Protein AF-A0A3T0W3D7-F1 (afdb_monomer)

Nearest PDB structures (foldseek):
  4rth-assembly1_A  TM=6.544E-01  e=3.801E-05  Zea mays
  4luq-assembly2_D  TM=5.348E-01  e=8.939E-03  Pseudomonas aeruginosa PAO1
  4n7s-assembly2_D  TM=4.912E-01  e=8.014E-03  Pseudomonas aeruginosa PAO1
  4r3j-assembly2_B  TM=4.487E-01  e=4.558E-01  Lancefieldella parvula DSM 20469
  4r23-assembly1_A  TM=4.386E-01  e=5.989E-01  Lancefieldella parvula DSM 20469

Secondary structure (DSSP, 8-state):
---PPPHHHHHHHHHHHHHHHHHHHHHHHHHHTT-PPPGGGHHHHHHHHHHHHHHHHHHHHHHHHHH-----TT--S------THHHHHHHHHHHHHHHHHHHTT---------TTEEEEEEGGGTEEEEEESSSEEEEE---BTTB-EEEEEESS-TTSEEEEEEEEPPGGGTT-HHHHHHHHHHHHTTT-TT-EEEEEEETTEEEEEEEE--B-TTS-B--EEEEEEESSSSEEEEEEEE--TT--HHHHHHHHHHHHT-EE--

Foldseek 3Di:
DQDDDDPVLVVVLVVLLVVLVVVVVVQVVCVVVVNDDDLVCQLVVLQSQLLNQLSVCQSVLVVCLRVPDDDDVPDRPDGDNDDNVSSVVSSVVSSVVSCVVSVPVNPLPDLDDDPQWDKDADVSLQKIWIAGPPQWDWDWDPDDPAWTWIWIAGNVDRQAAKIKIKHWDPPVCLVVVVVVLVVVQVVVCVQPVPKDKDWDAAQNAIKIKIWGFGQDPVRATKTWIWIWGDSHSTMIIIMIGIDGPPDDPVSVVSRVRRRNSMHGHD

Radius of gyration: 28.51 Å; Cα contacts (8 Å, |Δi|>4): 379; chains: 1; bounding box: 76×40×80 Å

Sequence (266 aa):
MTKQVPNWVIIAGAVFGGLTLLFFMLLIVMSVFGLEVPCDSRFLVVVVIAFGVALSITFLGGAVAARGSVPLPFISRHPFTFSASGGIAAFIVVLTLSNSLFSKNCESPIVGCADGYQSHYVSQLRFGFCYPRRGWELDTAAIDIRAADIFIRASEDRNIGVRYHLTTVPAVFMNEQDDYFQRTAVTWSQLDENIEHGPTNVGGRKAYSYQLTPLNGKGEPMPTRITHIFLSSEMLLEIYASHMEDTSDVLKSEIESIVASTSIFK

Structure (mmCIF, N/CA/C/O backbone):
data_AF-A0A3T0W3D7-F1
#
_entry.id   AF-A0A3T0W3D7-F1
#
loop_
_atom_site.group_PDB
_atom_site.id
_atom_site.type_symbol
_atom_site.label_atom_id
_atom_site.label_alt_id
_atom_site.label_comp_id
_atom_site.label_asym_id
_atom_site.label_entity_id
_atom_site.label_seq_id
_atom_site.pdbx_PDB_ins_code
_atom_site.Cartn_x
_atom_site.Cartn_y
_atom_site.Cartn_z
_atom_site.occupancy
_atom_site.B_iso_or_equiv
_atom_site.auth_seq_id
_atom_site.auth_comp_id
_atom_site.auth_asym_id
_atom_site.auth_atom_id
_atom_site.pdbx_PDB_model_num
ATOM 1 N N . MET A 1 1 ? 36.304 4.704 -54.314 1.00 46.59 1 MET A N 1
ATOM 2 C CA . MET A 1 1 ? 35.095 5.548 -54.437 1.00 46.59 1 MET A CA 1
ATOM 3 C C . MET A 1 1 ? 34.375 5.540 -53.099 1.00 46.59 1 MET A C 1
ATOM 5 O O . MET A 1 1 ? 33.882 4.495 -52.697 1.00 46.59 1 MET A O 1
ATOM 9 N N . THR A 1 2 ? 34.398 6.651 -52.367 1.00 53.56 2 THR A N 1
ATOM 10 C CA . THR A 1 2 ? 33.717 6.796 -51.073 1.00 53.56 2 THR A CA 1
ATOM 11 C C . THR A 1 2 ? 32.227 7.025 -51.320 1.00 53.56 2 THR A C 1
ATOM 13 O O . THR A 1 2 ? 31.832 7.994 -51.962 1.00 53.56 2 THR A O 1
ATOM 16 N N . LYS A 1 3 ? 31.380 6.099 -50.867 1.00 64.75 3 LYS A N 1
ATOM 17 C CA . LYS A 1 3 ? 29.924 6.233 -50.985 1.00 64.75 3 LYS A CA 1
ATOM 18 C C . LYS A 1 3 ? 29.474 7.261 -49.940 1.00 64.75 3 LYS A C 1
ATOM 20 O O . LYS A 1 3 ? 29.580 6.998 -48.746 1.00 64.75 3 LYS A O 1
ATOM 25 N N . GLN A 1 4 ? 29.057 8.449 -50.375 1.00 78.44 4 GLN A N 1
ATOM 26 C CA . GLN A 1 4 ? 28.640 9.524 -49.472 1.00 78.44 4 GLN A CA 1
ATOM 27 C C . GLN A 1 4 ? 27.389 9.086 -48.694 1.00 78.44 4 GLN A C 1
ATOM 29 O O . GLN A 1 4 ? 26.395 8.671 -49.292 1.00 78.44 4 GLN A O 1
ATOM 34 N N . VAL A 1 5 ? 27.448 9.130 -47.360 1.00 74.88 5 VAL A N 1
ATOM 35 C CA . VAL A 1 5 ? 26.300 8.801 -46.502 1.00 74.88 5 VAL A CA 1
ATOM 36 C C . VAL A 1 5 ? 25.275 9.934 -46.606 1.00 74.88 5 VAL A C 1
ATOM 38 O O . VAL A 1 5 ? 25.662 11.094 -46.462 1.00 74.88 5 VAL A O 1
ATOM 41 N N . PRO A 1 6 ? 23.984 9.644 -46.834 1.00 83.25 6 PRO A N 1
ATOM 42 C CA . PRO A 1 6 ? 22.956 10.677 -46.860 1.00 83.25 6 PRO A CA 1
ATOM 43 C C . PRO A 1 6 ? 22.853 11.419 -45.518 1.00 83.25 6 PRO A C 1
ATOM 45 O O . PRO A 1 6 ? 22.746 10.792 -44.464 1.00 83.25 6 PRO A O 1
ATOM 48 N N . ASN A 1 7 ? 22.811 12.755 -45.552 1.00 84.81 7 ASN A N 1
ATOM 49 C CA . ASN A 1 7 ? 22.768 13.601 -44.348 1.00 84.81 7 ASN A CA 1
ATOM 50 C C . ASN A 1 7 ? 21.580 13.295 -43.417 1.00 84.81 7 ASN A C 1
ATOM 52 O O . ASN A 1 7 ? 21.699 13.437 -42.201 1.00 84.81 7 ASN A O 1
ATOM 56 N N . TRP A 1 8 ? 20.447 12.837 -43.962 1.00 84.19 8 TRP A N 1
ATOM 57 C CA . TRP A 1 8 ? 19.253 12.520 -43.173 1.00 84.19 8 TRP A CA 1
ATOM 58 C C . TRP A 1 8 ? 19.491 11.400 -42.150 1.00 84.19 8 TRP A C 1
ATOM 60 O O . TRP A 1 8 ? 18.873 11.417 -41.091 1.00 84.19 8 TRP A O 1
ATOM 70 N N . VAL A 1 9 ? 20.411 10.464 -42.424 1.00 79.50 9 VAL A N 1
ATOM 71 C CA . VAL A 1 9 ? 20.729 9.348 -41.515 1.00 79.50 9 VAL A CA 1
ATOM 72 C C . VAL A 1 9 ? 21.385 9.866 -40.235 1.00 79.50 9 VAL A C 1
ATOM 74 O O . VAL A 1 9 ? 21.051 9.418 -39.141 1.00 79.50 9 VAL A O 1
ATOM 77 N N . ILE A 1 10 ? 22.288 10.842 -40.370 1.00 79.75 10 ILE A N 1
ATOM 78 C CA . ILE A 1 10 ? 22.970 11.482 -39.237 1.00 79.75 10 ILE A CA 1
ATOM 79 C C . ILE A 1 10 ? 21.957 12.266 -38.397 1.00 79.75 10 ILE A C 1
ATOM 81 O O . ILE A 1 10 ? 21.957 12.157 -37.173 1.00 79.75 10 ILE A O 1
ATOM 85 N N . ILE A 1 11 ? 21.062 13.009 -39.057 1.00 86.00 11 ILE A N 1
ATOM 86 C CA . ILE A 1 11 ? 20.008 13.785 -38.391 1.00 86.00 11 ILE A CA 1
ATOM 87 C C . ILE A 1 11 ? 19.057 12.854 -37.629 1.00 86.00 11 ILE A C 1
ATOM 89 O O . ILE A 1 11 ? 18.794 13.087 -36.453 1.00 86.00 11 ILE A O 1
ATOM 93 N N . ALA A 1 12 ? 18.587 11.773 -38.260 1.00 81.75 12 ALA A N 1
ATOM 94 C CA . ALA A 1 12 ? 17.707 10.801 -37.617 1.00 81.75 12 ALA A CA 1
ATOM 95 C C . ALA A 1 12 ? 18.367 10.177 -36.378 1.00 81.75 12 ALA A C 1
ATOM 97 O O . ALA A 1 12 ? 17.756 10.139 -35.312 1.00 81.75 12 ALA A O 1
ATOM 98 N N . GLY A 1 13 ? 19.632 9.756 -36.485 1.00 79.38 13 GLY A N 1
ATOM 99 C CA . GLY A 1 13 ? 20.375 9.209 -35.349 1.00 79.38 13 GLY A CA 1
ATOM 100 C C . GLY A 1 13 ? 20.529 10.198 -34.195 1.00 79.38 13 GLY A C 1
ATOM 101 O O . GLY A 1 13 ? 20.310 9.825 -33.044 1.00 79.38 13 GLY A O 1
ATOM 102 N N . ALA A 1 14 ? 20.828 11.465 -34.494 1.00 82.06 14 ALA A N 1
ATOM 103 C CA . ALA A 1 14 ? 20.920 12.513 -33.481 1.00 82.06 14 ALA A CA 1
ATOM 104 C C . ALA A 1 14 ? 19.576 12.758 -32.772 1.00 82.06 14 ALA A C 1
ATOM 106 O O . ALA A 1 14 ? 19.546 12.871 -31.548 1.00 82.06 14 ALA A O 1
ATOM 107 N N . VAL A 1 15 ? 18.463 12.780 -33.515 1.00 87.31 15 VAL A N 1
ATOM 108 C CA . VAL A 1 15 ? 17.117 12.976 -32.950 1.00 87.31 15 VAL A CA 1
ATOM 109 C C . VAL A 1 15 ? 16.710 11.801 -32.056 1.00 87.31 15 VAL A C 1
ATOM 111 O O . VAL A 1 15 ? 16.325 12.018 -30.908 1.00 87.31 15 VAL A O 1
ATOM 114 N N . PHE A 1 16 ? 16.831 10.558 -32.533 1.00 81.88 16 PHE A N 1
ATOM 115 C CA . PHE A 1 16 ? 16.464 9.380 -31.735 1.00 81.88 16 PHE A CA 1
ATOM 116 C C . PHE A 1 16 ? 17.385 9.183 -30.526 1.00 81.88 16 PHE A C 1
ATOM 118 O O . PHE A 1 16 ? 16.907 8.857 -29.438 1.00 81.88 16 PHE A O 1
ATOM 125 N N . GLY A 1 17 ? 18.688 9.430 -30.684 1.00 79.88 17 GLY A N 1
ATOM 126 C CA . GLY A 1 17 ? 19.640 9.413 -29.573 1.00 79.88 17 GLY A CA 1
ATOM 127 C C . GLY A 1 17 ? 19.307 10.473 -28.521 1.00 79.88 17 GLY A C 1
ATOM 128 O O . GLY A 1 17 ? 19.257 10.161 -27.333 1.00 79.88 17 GLY A O 1
ATOM 129 N N . GLY A 1 18 ? 18.991 11.696 -28.959 1.00 85.25 18 GLY A N 1
ATOM 130 C CA . GLY A 1 18 ? 18.567 12.789 -28.084 1.00 85.25 18 GLY A CA 1
ATOM 131 C C . GLY A 1 18 ? 17.278 12.481 -27.321 1.00 85.25 18 GLY A C 1
ATOM 132 O O . GLY A 1 18 ? 17.235 12.665 -26.108 1.00 85.25 18 GLY A O 1
ATOM 133 N N . LEU A 1 19 ? 16.255 11.944 -27.996 1.00 85.31 19 LEU A N 1
ATOM 134 C CA . LEU A 1 19 ? 14.999 11.527 -27.358 1.00 85.31 19 LEU A CA 1
ATOM 135 C C . LEU A 1 19 ? 15.216 10.425 -26.316 1.00 85.31 19 LEU A C 1
ATOM 137 O O . LEU A 1 19 ? 14.669 10.499 -25.218 1.00 85.31 19 LEU A O 1
ATOM 141 N N . THR A 1 20 ? 16.042 9.429 -26.638 1.00 80.31 20 THR A N 1
ATOM 142 C CA . THR A 1 20 ? 16.364 8.332 -25.712 1.00 80.31 20 THR A CA 1
ATOM 143 C C . THR A 1 20 ? 17.105 8.860 -24.479 1.00 80.31 20 THR A C 1
ATOM 145 O O . THR A 1 20 ? 16.784 8.495 -23.350 1.00 80.31 20 THR A O 1
ATOM 148 N N . LEU A 1 21 ? 18.074 9.756 -24.680 1.00 82.88 21 LEU A N 1
ATOM 149 C CA . LEU A 1 21 ? 18.815 10.390 -23.590 1.00 82.88 21 LEU A CA 1
ATOM 150 C C . LEU A 1 21 ? 17.893 11.225 -22.696 1.00 82.88 21 LEU A C 1
ATOM 152 O O . LEU A 1 21 ? 17.971 11.117 -21.473 1.00 82.88 21 LEU A O 1
ATOM 156 N N . LEU A 1 22 ? 16.993 12.010 -23.293 1.00 90.44 22 LEU A N 1
ATOM 157 C CA . LEU A 1 22 ? 16.018 12.814 -22.556 1.00 90.44 22 LEU A CA 1
ATOM 158 C C . LEU A 1 22 ? 15.077 11.926 -21.735 1.00 90.44 22 LEU A C 1
ATOM 160 O O . LEU A 1 22 ? 14.833 1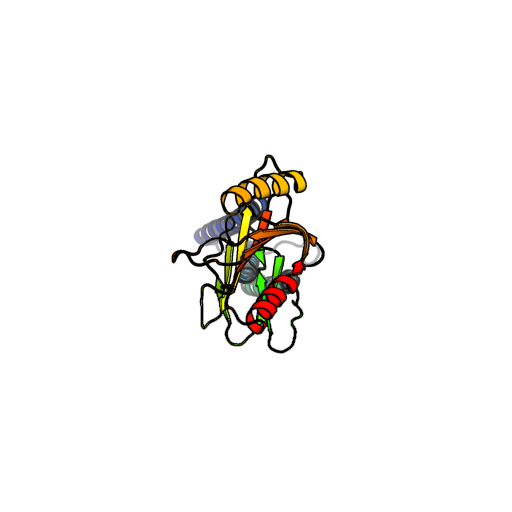2.223 -20.568 1.00 90.44 22 LEU A O 1
ATOM 164 N N . PHE A 1 23 ? 14.612 10.808 -22.299 1.00 87.62 23 PHE A N 1
ATOM 165 C CA . PHE A 1 23 ? 13.808 9.824 -21.573 1.00 87.62 23 PHE A CA 1
ATOM 166 C C . PHE A 1 23 ? 14.543 9.268 -20.343 1.00 87.62 23 PHE A C 1
ATOM 168 O O . PHE A 1 23 ? 13.968 9.222 -19.257 1.00 87.62 23 PHE A O 1
ATOM 175 N N . PHE A 1 24 ? 15.826 8.907 -20.468 1.00 83.56 24 PHE A N 1
ATOM 176 C CA . PHE A 1 24 ? 16.606 8.438 -19.317 1.00 83.56 24 PHE A CA 1
ATOM 177 C C . PHE A 1 24 ? 16.840 9.518 -18.269 1.00 83.56 24 PHE A C 1
ATOM 179 O O . PHE A 1 24 ? 16.719 9.237 -17.078 1.00 83.56 24 PHE A O 1
ATOM 186 N N . MET A 1 25 ? 17.134 10.749 -18.689 1.00 86.69 25 MET A N 1
ATOM 187 C CA . MET A 1 25 ? 17.241 11.871 -17.757 1.00 86.69 25 MET A CA 1
ATOM 188 C C . MET A 1 25 ? 15.928 12.091 -17.003 1.00 86.69 25 MET A C 1
ATOM 190 O O . MET A 1 25 ? 15.957 12.264 -15.789 1.00 86.69 25 MET A O 1
ATOM 194 N N . LEU A 1 26 ? 14.784 12.013 -17.689 1.00 91.25 26 LEU A N 1
ATOM 195 C CA . LEU A 1 26 ? 13.471 12.134 -17.059 1.00 91.25 26 LEU A CA 1
ATOM 196 C C . LEU A 1 26 ? 13.225 11.023 -16.029 1.00 91.25 26 LEU A C 1
ATOM 198 O O . LEU A 1 26 ? 12.781 11.325 -14.925 1.00 91.25 26 LEU A O 1
ATOM 202 N N . LEU A 1 27 ? 13.559 9.766 -16.347 1.00 85.44 27 LEU A N 1
ATOM 203 C CA . LEU A 1 27 ? 13.444 8.654 -15.395 1.00 85.44 27 LEU A CA 1
ATOM 204 C C . LEU A 1 27 ? 14.330 8.851 -14.157 1.00 85.44 27 LEU A C 1
ATOM 206 O O . LEU A 1 27 ? 13.888 8.578 -13.044 1.00 85.44 27 LEU A O 1
ATOM 210 N N . ILE A 1 28 ? 15.557 9.352 -14.331 1.00 84.56 28 ILE A N 1
ATOM 211 C CA . ILE A 1 28 ? 16.455 9.660 -13.207 1.00 84.56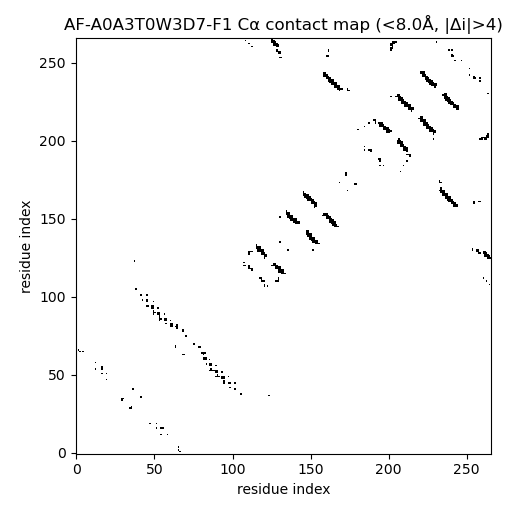 28 ILE A CA 1
ATOM 212 C C . ILE A 1 28 ? 15.860 10.776 -12.347 1.00 84.56 28 ILE A C 1
ATOM 214 O O . ILE A 1 28 ? 15.812 10.645 -11.128 1.00 84.56 28 ILE A O 1
ATOM 218 N N . VAL A 1 29 ? 15.366 11.850 -12.968 1.00 88.12 29 VAL A N 1
ATOM 219 C CA . VAL A 1 29 ? 14.720 12.957 -12.249 1.00 88.12 29 VAL A CA 1
ATOM 220 C C . VAL A 1 29 ? 13.500 12.458 -11.472 1.00 88.12 29 VAL A C 1
ATOM 222 O O . VAL A 1 29 ? 13.380 12.755 -10.288 1.00 88.12 29 VAL A O 1
ATOM 225 N N . MET A 1 30 ? 12.635 11.645 -12.086 1.00 85.38 30 MET A N 1
ATOM 226 C CA . MET A 1 30 ? 11.488 11.029 -11.407 1.00 85.38 30 MET A CA 1
ATOM 227 C C . MET A 1 30 ? 11.919 10.161 -10.218 1.00 85.38 30 MET A C 1
ATOM 229 O O . MET A 1 30 ? 11.352 10.289 -9.135 1.00 85.38 30 MET A O 1
ATOM 233 N N . SER A 1 31 ? 12.974 9.358 -10.379 1.00 78.69 31 SER A N 1
ATOM 234 C CA . SER A 1 31 ? 13.524 8.546 -9.291 1.00 78.69 31 SER A CA 1
ATOM 235 C C . SER A 1 31 ? 14.056 9.394 -8.131 1.00 78.69 31 SER A C 1
ATOM 237 O O . SER A 1 31 ? 13.906 8.989 -6.981 1.00 78.69 31 SER A O 1
ATOM 239 N N . VAL A 1 32 ? 14.647 10.564 -8.400 1.00 79.88 32 VAL A N 1
ATOM 240 C CA . VAL A 1 32 ? 15.097 11.503 -7.353 1.00 79.88 32 VAL A CA 1
ATOM 241 C C . VAL A 1 32 ? 13.912 12.082 -6.571 1.00 79.88 32 VAL A C 1
ATOM 243 O O . VAL A 1 32 ? 14.044 12.351 -5.381 1.00 79.88 32 VAL A O 1
ATOM 246 N N . PHE A 1 33 ? 12.743 12.214 -7.200 1.00 78.50 33 PHE A N 1
ATOM 247 C CA . PHE A 1 33 ? 11.499 12.627 -6.542 1.00 78.50 33 PHE A CA 1
ATOM 248 C C . PHE A 1 33 ? 10.732 11.473 -5.870 1.00 78.50 33 PHE A C 1
ATOM 250 O O . PHE A 1 33 ? 9.592 11.667 -5.456 1.00 78.50 33 PHE A O 1
ATOM 257 N N . GLY A 1 34 ? 11.319 10.275 -5.763 1.00 71.12 34 GLY A N 1
ATOM 258 C CA . GLY A 1 34 ? 10.662 9.112 -5.153 1.00 71.12 34 GLY A CA 1
ATOM 259 C C . GLY A 1 34 ? 9.570 8.479 -6.022 1.00 71.12 34 GLY A C 1
ATOM 260 O O . GLY A 1 34 ? 8.825 7.624 -5.549 1.00 71.12 34 GLY A O 1
ATOM 261 N N . LEU A 1 35 ? 9.467 8.869 -7.296 1.00 77.44 35 LEU A N 1
ATOM 262 C CA . LEU A 1 35 ? 8.558 8.243 -8.250 1.00 77.44 35 LEU A CA 1
ATOM 263 C C . LEU A 1 35 ? 9.237 6.999 -8.831 1.00 77.44 35 LEU A C 1
ATOM 265 O O . LEU A 1 35 ? 9.953 7.061 -9.834 1.00 77.44 35 LEU A O 1
ATOM 269 N N . GLU A 1 36 ? 9.042 5.864 -8.165 1.00 78.00 36 GLU A N 1
ATOM 270 C CA . GLU A 1 36 ? 9.526 4.568 -8.640 1.00 78.00 36 GLU A CA 1
ATOM 271 C C . GLU A 1 36 ? 8.691 4.059 -9.827 1.00 78.00 36 GLU A C 1
ATOM 273 O O . GLU A 1 36 ? 7.482 4.278 -9.917 1.00 78.00 36 GLU A O 1
ATOM 278 N N . VAL A 1 37 ? 9.335 3.342 -10.754 1.00 79.88 37 VAL A N 1
ATOM 279 C CA . VAL A 1 37 ? 8.633 2.713 -11.880 1.00 79.88 37 VAL A CA 1
ATOM 280 C C . VAL A 1 37 ? 7.812 1.534 -11.346 1.00 79.88 37 VAL A C 1
ATOM 282 O O . VAL A 1 37 ? 8.404 0.582 -10.821 1.00 79.88 37 VAL A O 1
ATOM 285 N N . PRO A 1 38 ? 6.473 1.540 -11.505 1.00 75.06 38 PRO A N 1
ATOM 286 C CA . PRO A 1 38 ? 5.641 0.452 -11.017 1.00 75.06 38 PRO A CA 1
ATOM 287 C C . PRO A 1 38 ? 6.034 -0.861 -11.693 1.00 75.06 38 PRO A C 1
ATOM 289 O O . PRO A 1 38 ? 6.438 -0.885 -12.859 1.00 75.06 38 PRO A O 1
ATOM 292 N N . CYS A 1 39 ? 5.909 -1.956 -10.945 1.00 79.69 39 CYS A N 1
ATOM 293 C CA . CYS A 1 39 ? 6.248 -3.315 -11.366 1.00 79.69 39 CYS A CA 1
ATOM 294 C C . CYS A 1 39 ? 5.728 -3.669 -12.763 1.00 79.69 39 CYS A C 1
ATOM 296 O O . CYS A 1 39 ? 6.488 -4.161 -13.599 1.00 79.69 39 CYS A O 1
ATOM 298 N N . ASP A 1 40 ? 4.476 -3.313 -13.036 1.00 77.56 40 ASP A N 1
ATOM 299 C CA . ASP A 1 40 ? 3.790 -3.640 -14.287 1.00 77.56 40 ASP A CA 1
ATOM 300 C C . ASP A 1 40 ? 4.348 -2.869 -15.496 1.00 77.56 40 ASP A C 1
ATOM 302 O O . ASP A 1 40 ? 4.316 -3.356 -16.625 1.00 77.56 40 ASP A O 1
ATOM 306 N N . SER A 1 41 ? 4.947 -1.694 -15.268 1.00 83.19 41 SER A N 1
ATOM 307 C CA . SER A 1 41 ? 5.515 -0.835 -16.320 1.00 83.19 41 SER A CA 1
ATOM 308 C C . SER A 1 41 ? 7.008 -1.071 -16.565 1.00 83.19 41 SER A C 1
ATOM 310 O O . SER A 1 41 ? 7.593 -0.453 -17.460 1.00 83.19 41 SER A O 1
ATOM 312 N N . ARG A 1 42 ? 7.659 -1.970 -15.813 1.00 83.19 42 ARG A N 1
ATOM 313 C CA . ARG A 1 42 ? 9.109 -2.228 -15.930 1.00 83.19 42 ARG A CA 1
ATOM 314 C C . ARG A 1 42 ? 9.511 -2.722 -17.313 1.00 83.19 42 ARG A C 1
ATOM 316 O O . ARG A 1 42 ? 10.567 -2.341 -17.818 1.00 83.19 42 ARG A O 1
ATOM 323 N N . PHE A 1 43 ? 8.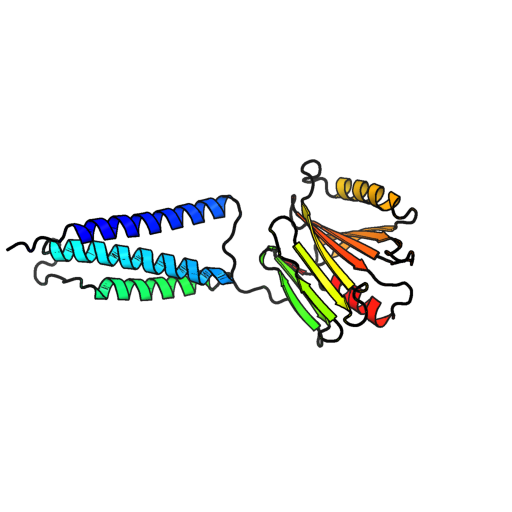659 -3.529 -17.946 1.00 88.19 43 PHE A N 1
ATOM 324 C CA . PHE A 1 43 ? 8.921 -4.034 -19.291 1.00 88.19 43 PHE A CA 1
ATOM 325 C C . PHE A 1 43 ? 9.081 -2.892 -20.304 1.00 88.19 43 PHE A C 1
ATOM 327 O O . PHE A 1 43 ? 9.958 -2.954 -21.162 1.00 88.19 43 PHE A O 1
ATOM 334 N N . LEU A 1 44 ? 8.315 -1.806 -20.157 1.00 87.44 44 LEU A N 1
ATOM 335 C CA . LEU A 1 44 ? 8.410 -0.632 -21.026 1.00 87.44 44 LEU A CA 1
ATOM 336 C C . LEU A 1 44 ? 9.794 0.025 -20.906 1.00 87.44 44 LEU A C 1
ATOM 338 O O . LEU A 1 44 ? 10.446 0.286 -21.915 1.00 87.44 44 LEU A O 1
ATOM 342 N N . VAL A 1 45 ? 10.293 0.205 -19.680 1.00 86.50 45 VAL A N 1
ATOM 343 C CA . VAL A 1 45 ? 11.639 0.754 -19.438 1.00 86.50 45 VAL A CA 1
ATOM 344 C C . VAL A 1 45 ? 12.721 -0.147 -20.036 1.00 86.50 45 VAL A C 1
ATOM 346 O O . VAL A 1 45 ? 13.620 0.341 -20.723 1.00 86.50 45 VAL A O 1
ATOM 349 N N . VAL A 1 46 ? 12.609 -1.463 -19.839 1.00 90.69 46 VAL A N 1
ATOM 350 C CA . VAL A 1 46 ? 13.531 -2.459 -20.410 1.00 90.69 46 VAL A CA 1
ATOM 351 C C . VAL A 1 46 ? 13.554 -2.389 -21.941 1.00 90.69 46 VAL A C 1
ATOM 353 O O . VAL A 1 46 ? 14.631 -2.403 -22.541 1.00 90.69 46 VAL A O 1
ATOM 356 N N . VAL A 1 47 ? 12.390 -2.249 -22.576 1.00 91.38 47 VAL A N 1
ATOM 357 C CA . VAL A 1 47 ? 12.269 -2.097 -24.031 1.00 91.38 47 VAL A CA 1
ATOM 358 C C . VAL A 1 47 ? 12.952 -0.815 -24.509 1.00 91.38 47 VAL A C 1
ATOM 360 O O . VAL A 1 47 ? 13.713 -0.867 -25.476 1.00 91.38 47 VAL A O 1
ATOM 363 N N . VAL A 1 48 ? 12.758 0.318 -23.825 1.00 88.38 48 VAL A N 1
ATOM 364 C CA . VAL A 1 48 ? 13.406 1.586 -24.207 1.00 88.38 48 VAL A CA 1
ATOM 365 C C . VAL A 1 48 ? 14.931 1.512 -24.060 1.00 88.38 48 VAL A C 1
ATOM 367 O O . VAL A 1 48 ? 15.645 1.979 -24.948 1.00 88.38 48 VAL A O 1
ATOM 370 N N . ILE A 1 49 ? 15.448 0.859 -23.012 1.00 88.06 49 ILE A N 1
ATOM 371 C CA . ILE A 1 49 ? 16.889 0.572 -22.856 1.00 88.06 49 ILE A CA 1
ATOM 372 C C . ILE A 1 49 ? 17.406 -0.269 -24.016 1.00 88.06 49 ILE A C 1
ATOM 374 O O . ILE A 1 49 ? 18.387 0.110 -24.663 1.00 88.06 49 ILE A O 1
ATOM 378 N N . ALA A 1 50 ? 16.735 -1.381 -24.312 1.00 92.50 50 ALA A N 1
ATOM 379 C CA . ALA A 1 50 ? 17.137 -2.265 -25.394 1.00 92.50 50 ALA A CA 1
ATOM 380 C C . ALA A 1 50 ? 17.148 -1.538 -26.747 1.00 92.50 50 ALA A C 1
ATOM 382 O O . ALA A 1 50 ? 18.123 -1.650 -27.493 1.00 92.50 50 ALA A O 1
ATOM 383 N N . PHE A 1 51 ? 16.117 -0.738 -27.043 1.00 89.88 51 PHE A N 1
ATOM 384 C CA . PHE A 1 51 ? 16.058 0.076 -28.260 1.00 89.88 51 PHE A CA 1
ATOM 385 C C . PHE A 1 51 ? 17.158 1.136 -28.307 1.00 89.88 51 PHE A C 1
ATOM 387 O O . PHE A 1 51 ? 17.822 1.269 -29.334 1.00 89.88 51 PHE A O 1
ATOM 394 N N . GLY A 1 52 ? 17.395 1.857 -27.211 1.00 86.19 52 GLY A N 1
ATOM 395 C CA . GLY A 1 52 ? 18.432 2.884 -27.139 1.00 86.19 52 GLY A CA 1
ATOM 396 C C . GLY A 1 52 ? 19.828 2.333 -27.430 1.00 86.19 52 GLY A C 1
ATOM 397 O O . GLY A 1 52 ? 20.575 2.895 -28.241 1.00 86.19 52 GLY A O 1
ATOM 398 N N . VAL A 1 53 ? 20.166 1.189 -26.829 1.00 87.25 53 VAL A N 1
ATOM 399 C CA . VAL A 1 53 ? 21.456 0.519 -27.053 1.00 87.25 53 VAL A CA 1
ATOM 400 C C . VAL A 1 53 ? 21.551 -0.037 -28.476 1.00 87.25 53 VAL A C 1
ATOM 402 O O . VAL A 1 53 ? 22.562 0.171 -29.150 1.00 87.25 53 VAL A O 1
ATOM 405 N N . ALA A 1 54 ? 20.494 -0.685 -28.970 1.00 89.25 54 ALA A N 1
ATOM 406 C CA . ALA A 1 54 ? 20.452 -1.235 -30.323 1.00 89.25 54 ALA A CA 1
ATOM 407 C C . ALA A 1 54 ? 20.612 -0.159 -31.403 1.00 89.25 54 ALA A C 1
ATOM 409 O O . ALA A 1 54 ? 21.398 -0.331 -32.340 1.00 89.25 54 ALA A O 1
ATOM 410 N N . LEU A 1 55 ? 19.910 0.970 -31.263 1.00 84.94 55 LEU A N 1
ATOM 411 C CA . LEU A 1 55 ? 20.030 2.109 -32.170 1.00 84.94 55 LEU A CA 1
ATOM 412 C C . LEU A 1 55 ? 21.442 2.692 -32.120 1.00 84.94 55 LEU A C 1
ATOM 414 O O . LEU A 1 55 ? 22.048 2.885 -33.173 1.00 84.94 55 LEU A O 1
ATOM 418 N N . SER A 1 56 ? 22.005 2.880 -30.925 1.00 83.50 56 SER A N 1
ATOM 419 C CA . SER A 1 56 ? 23.379 3.373 -30.760 1.00 83.50 56 SER A CA 1
ATOM 420 C C . SER A 1 56 ? 24.388 2.478 -31.489 1.00 83.50 56 SER A C 1
ATOM 422 O O . SER A 1 56 ? 25.176 2.964 -32.299 1.00 83.50 56 SER A O 1
ATOM 424 N N . ILE A 1 57 ? 24.308 1.158 -31.294 1.00 84.00 57 ILE A N 1
ATOM 425 C CA . ILE A 1 57 ? 25.185 0.187 -31.971 1.00 84.00 57 ILE A CA 1
ATOM 426 C C . ILE A 1 57 ? 24.962 0.192 -33.487 1.00 84.00 57 ILE A C 1
ATOM 428 O O . ILE A 1 57 ? 25.929 0.125 -34.244 1.00 84.00 57 ILE A O 1
ATOM 432 N N . THR A 1 58 ? 23.716 0.326 -33.945 1.00 84.12 58 THR A N 1
ATOM 433 C CA . THR A 1 58 ? 23.395 0.396 -35.379 1.00 84.12 58 THR A CA 1
ATOM 434 C C . THR A 1 58 ? 24.003 1.638 -36.028 1.00 84.12 58 THR A C 1
ATOM 436 O O . THR A 1 58 ? 24.611 1.533 -37.094 1.00 84.12 58 THR A O 1
ATOM 439 N N . PHE A 1 59 ? 23.894 2.808 -35.390 1.00 80.56 59 PHE A N 1
ATOM 440 C CA . PHE A 1 59 ? 24.446 4.056 -35.923 1.00 80.56 59 PHE A CA 1
ATOM 441 C C . PHE A 1 59 ? 25.979 4.078 -35.884 1.00 80.56 59 PHE A C 1
ATOM 443 O O . PHE A 1 59 ? 26.599 4.449 -36.883 1.00 80.56 59 PHE A O 1
ATOM 450 N N . LEU A 1 60 ? 26.602 3.629 -34.786 1.00 77.81 60 LEU A N 1
ATOM 451 C CA . LEU A 1 60 ? 28.062 3.492 -34.704 1.00 77.81 60 LEU A CA 1
ATOM 452 C C . LEU A 1 60 ? 28.590 2.469 -35.720 1.00 77.81 60 LEU A C 1
ATOM 454 O O . LEU A 1 60 ? 29.533 2.763 -36.456 1.00 77.81 60 LEU A O 1
ATOM 458 N N . GLY A 1 61 ? 27.952 1.300 -35.812 1.00 74.00 61 GLY A N 1
ATOM 459 C CA . GLY A 1 61 ? 28.299 0.257 -36.777 1.00 74.00 61 GLY A CA 1
ATOM 460 C C . GLY A 1 61 ? 28.146 0.731 -38.222 1.00 74.00 61 GLY A C 1
ATOM 461 O O . GLY A 1 61 ? 29.041 0.518 -39.039 1.00 74.00 61 GLY A O 1
ATOM 462 N N . GLY A 1 62 ? 27.066 1.456 -38.526 1.00 73.06 62 GLY A N 1
ATOM 463 C CA . GLY A 1 62 ? 26.829 2.057 -39.838 1.00 73.06 62 GLY A CA 1
ATOM 464 C C . GLY A 1 62 ? 27.864 3.123 -40.206 1.00 73.06 62 GLY A C 1
ATOM 465 O O . GLY A 1 62 ? 28.371 3.124 -41.329 1.00 73.06 62 GLY A O 1
ATOM 466 N N . ALA A 1 63 ? 28.238 3.992 -39.262 1.00 70.38 63 ALA A N 1
ATOM 467 C CA . ALA A 1 63 ? 29.273 5.005 -39.477 1.00 70.38 63 ALA A CA 1
ATOM 468 C C . ALA A 1 63 ? 30.652 4.374 -39.736 1.00 70.38 63 ALA A C 1
ATOM 470 O O . ALA A 1 63 ? 31.387 4.828 -40.617 1.00 70.38 63 ALA A O 1
ATOM 471 N N . VAL A 1 64 ? 30.987 3.304 -39.012 1.00 71.62 64 VAL A N 1
ATOM 472 C CA . VAL A 1 64 ? 32.224 2.533 -39.209 1.00 71.62 64 VAL A CA 1
ATOM 473 C C . VAL A 1 64 ? 32.225 1.808 -40.556 1.00 71.62 64 VAL A C 1
ATOM 475 O O . VAL A 1 64 ? 33.212 1.884 -41.291 1.00 71.62 64 VAL A O 1
ATOM 478 N N . ALA A 1 65 ? 31.116 1.161 -40.923 1.00 69.06 65 ALA A N 1
ATOM 479 C CA . ALA A 1 65 ? 30.973 0.491 -42.214 1.00 69.06 65 ALA A CA 1
ATOM 480 C C . ALA A 1 65 ? 31.099 1.478 -43.388 1.00 69.06 65 ALA A C 1
ATOM 482 O O . ALA A 1 65 ? 31.757 1.174 -44.382 1.00 69.06 65 ALA A O 1
ATOM 483 N N . ALA A 1 66 ? 30.528 2.680 -43.256 1.00 68.25 66 ALA A N 1
ATOM 484 C CA . ALA A 1 66 ? 30.583 3.713 -44.286 1.00 68.25 66 ALA A CA 1
ATOM 485 C C . ALA A 1 66 ? 31.974 4.340 -44.463 1.00 68.25 66 ALA A C 1
ATOM 487 O O . ALA A 1 66 ? 32.351 4.690 -45.581 1.00 68.25 66 ALA A O 1
ATOM 488 N N . ARG A 1 67 ? 32.747 4.482 -43.377 1.00 68.56 67 ARG A N 1
ATOM 489 C CA . ARG A 1 67 ? 34.109 5.042 -43.429 1.00 68.56 67 ARG A CA 1
ATOM 490 C C . ARG A 1 67 ? 35.146 4.068 -43.990 1.00 68.56 67 ARG A C 1
ATOM 492 O O . ARG A 1 67 ? 36.226 4.517 -44.353 1.00 68.56 67 ARG A O 1
ATOM 499 N N . GLY A 1 68 ? 34.799 2.787 -44.131 1.00 58.12 68 GLY A N 1
ATOM 500 C CA . GLY A 1 68 ? 35.660 1.779 -44.738 1.00 58.12 68 GLY A CA 1
ATOM 501 C C . GLY A 1 68 ? 36.844 1.435 -43.838 1.00 58.12 68 GLY A C 1
ATOM 502 O O . GLY A 1 68 ? 37.901 2.041 -43.937 1.00 58.12 68 GLY A O 1
ATOM 503 N N . SER A 1 69 ? 36.659 0.413 -42.998 1.00 59.00 69 SER A N 1
ATOM 504 C CA . SER A 1 69 ? 37.653 -0.206 -42.104 1.00 59.00 69 SER A CA 1
ATOM 505 C C . SER A 1 69 ? 38.266 0.705 -41.030 1.00 59.00 69 SER A C 1
ATOM 507 O O . SER A 1 69 ? 38.970 1.668 -41.309 1.00 59.00 69 SER A O 1
ATOM 509 N N . VAL A 1 70 ? 38.062 0.340 -39.763 1.00 59.12 70 VAL A N 1
ATOM 510 C CA . VAL A 1 70 ? 38.918 0.811 -38.667 1.00 59.12 70 VAL A CA 1
ATOM 511 C C . VAL A 1 70 ? 40.195 -0.031 -38.727 1.00 59.12 70 VAL A C 1
ATOM 513 O O . VAL A 1 70 ? 40.094 -1.254 -38.589 1.00 59.12 70 VAL A O 1
ATOM 516 N N . PRO A 1 71 ? 41.380 0.557 -38.968 1.00 61.12 71 PRO A N 1
ATOM 517 C CA . PRO A 1 71 ? 42.622 -0.200 -38.989 1.00 61.12 71 PRO A CA 1
ATOM 518 C C . PRO A 1 71 ? 42.943 -0.654 -37.563 1.00 61.12 71 PRO A C 1
ATOM 520 O O . PRO A 1 71 ? 43.453 0.111 -36.747 1.00 61.12 71 PRO A O 1
ATOM 523 N N . LEU A 1 72 ? 42.618 -1.906 -37.244 1.00 68.56 72 LEU A N 1
ATOM 524 C CA . LEU A 1 72 ? 43.113 -2.553 -36.036 1.00 68.56 72 LEU A CA 1
ATOM 525 C C . LEU A 1 72 ? 44.575 -2.950 -36.290 1.00 68.56 72 LEU A C 1
ATOM 527 O O . LEU A 1 72 ? 44.821 -3.731 -37.212 1.00 68.56 72 LEU A O 1
ATOM 531 N N . PRO A 1 73 ? 45.545 -2.462 -35.494 1.00 71.62 73 PRO A N 1
ATOM 532 C CA . PRO A 1 73 ? 46.974 -2.615 -35.785 1.00 71.62 73 PRO A CA 1
ATOM 533 C C . PRO A 1 73 ? 47.482 -4.069 -35.824 1.00 71.62 73 PRO A C 1
ATOM 535 O O . PRO A 1 73 ? 48.598 -4.302 -36.272 1.00 71.62 73 PRO A O 1
ATOM 538 N N . PHE A 1 74 ? 46.674 -5.052 -35.409 1.00 75.31 74 PHE A N 1
ATOM 539 C CA . PHE A 1 74 ? 47.073 -6.462 -35.310 1.00 75.31 74 PHE A CA 1
ATOM 540 C C . PHE A 1 74 ? 46.242 -7.442 -36.159 1.00 75.31 74 PHE A C 1
ATOM 542 O O . PHE A 1 74 ? 46.585 -8.620 -36.224 1.00 75.31 74 PHE A O 1
ATOM 549 N N . ILE A 1 75 ? 45.160 -7.006 -36.819 1.00 68.00 75 ILE A N 1
ATOM 550 C CA . ILE A 1 75 ? 44.242 -7.898 -37.559 1.00 68.00 75 ILE A CA 1
ATOM 551 C C . ILE A 1 75 ? 43.897 -7.254 -38.908 1.00 68.00 75 ILE A C 1
ATOM 553 O O . ILE A 1 75 ? 42.795 -6.769 -39.140 1.00 68.00 75 ILE A O 1
ATOM 557 N N . SER A 1 76 ? 44.872 -7.212 -39.814 1.00 58.81 76 SER A N 1
ATOM 558 C CA . SER A 1 76 ? 44.757 -6.454 -41.072 1.00 58.81 76 SER A CA 1
ATOM 559 C C . SER A 1 76 ? 44.196 -7.257 -42.252 1.00 58.81 76 SER A C 1
ATOM 561 O O . SER A 1 76 ? 44.125 -6.730 -43.358 1.00 58.81 76 SER A O 1
ATOM 563 N N . ARG A 1 77 ? 43.846 -8.541 -42.073 1.00 65.75 77 ARG A N 1
ATOM 564 C CA . ARG A 1 77 ? 43.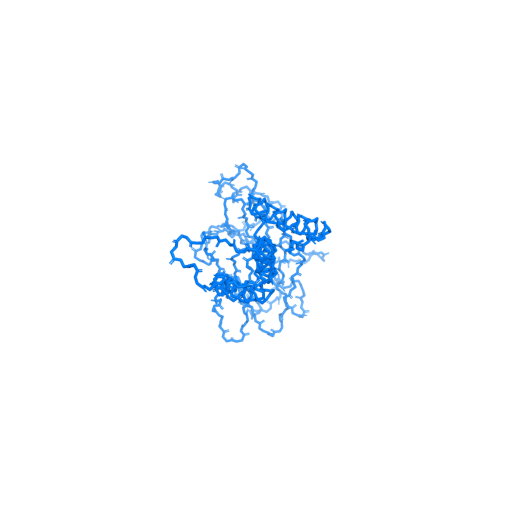550 -9.440 -43.211 1.00 65.75 77 ARG A CA 1
ATOM 565 C C . ARG A 1 77 ? 42.067 -9.660 -43.520 1.00 65.75 77 ARG A C 1
ATOM 567 O O . ARG A 1 77 ? 41.769 -10.062 -44.638 1.00 65.75 77 ARG A O 1
ATOM 574 N N . HIS A 1 78 ? 41.141 -9.339 -42.611 1.00 60.16 78 HIS A N 1
ATOM 575 C CA . HIS A 1 78 ? 39.701 -9.491 -42.858 1.00 60.16 78 HIS A CA 1
ATOM 576 C C . HIS A 1 78 ? 38.910 -8.293 -42.302 1.00 60.16 78 HIS A C 1
ATOM 578 O O . HIS A 1 78 ? 38.800 -8.162 -41.082 1.00 60.16 78 HIS A O 1
ATOM 584 N N . PRO A 1 79 ? 38.368 -7.397 -43.154 1.00 58.28 79 PRO A N 1
ATOM 585 C CA . PRO A 1 79 ? 37.521 -6.308 -42.686 1.00 58.28 79 PRO A CA 1
ATOM 586 C C . PRO A 1 79 ? 36.203 -6.879 -42.151 1.00 58.28 79 PRO A C 1
ATOM 588 O O . PRO A 1 79 ? 35.417 -7.460 -42.897 1.00 58.28 79 PRO A O 1
ATOM 591 N N . PHE A 1 80 ? 35.948 -6.706 -40.854 1.00 56.53 80 PHE A N 1
ATOM 592 C CA . PHE A 1 80 ? 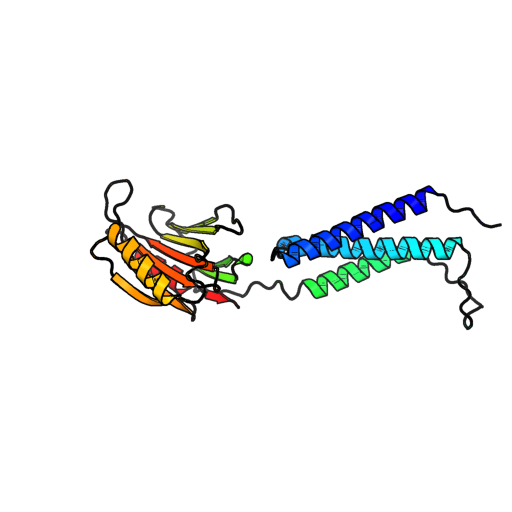34.651 -7.024 -40.264 1.00 56.53 80 PHE A CA 1
ATOM 593 C C . PHE A 1 80 ? 33.607 -6.027 -40.774 1.00 56.53 80 PHE A C 1
ATOM 595 O O . PHE A 1 80 ? 33.567 -4.868 -40.358 1.00 56.53 80 PHE A O 1
ATOM 602 N N . THR A 1 81 ? 32.746 -6.468 -41.685 1.00 57.59 81 THR A N 1
ATOM 603 C CA . THR A 1 81 ? 31.559 -5.710 -42.081 1.00 57.59 81 THR A CA 1
ATOM 604 C C . THR A 1 81 ? 30.488 -5.872 -41.008 1.00 57.59 81 THR A C 1
ATOM 606 O O . THR A 1 81 ? 29.787 -6.882 -40.967 1.00 57.59 81 THR A O 1
ATOM 609 N N . PHE A 1 82 ? 30.358 -4.878 -40.129 1.00 54.69 82 PHE A N 1
ATOM 610 C CA . PHE A 1 82 ? 29.212 -4.779 -39.228 1.00 54.69 82 PHE A CA 1
ATOM 611 C C . PHE A 1 82 ? 27.974 -4.381 -40.040 1.00 54.69 82 PHE A C 1
ATOM 613 O O . PHE A 1 82 ? 27.904 -3.289 -40.599 1.00 54.69 82 PHE A O 1
ATOM 620 N N . SER A 1 83 ? 27.020 -5.305 -40.150 1.00 58.03 83 SER A N 1
ATOM 621 C CA . SER A 1 83 ? 25.743 -5.105 -40.840 1.00 58.03 83 SER A CA 1
ATOM 622 C C . SER A 1 83 ? 24.653 -4.669 -39.853 1.00 58.03 83 SER A C 1
ATOM 624 O O . SER A 1 83 ? 24.821 -4.786 -38.638 1.00 58.03 83 SER A O 1
ATOM 626 N N . ALA A 1 84 ? 23.506 -4.217 -40.370 1.00 60.97 84 ALA A N 1
ATOM 627 C CA . ALA A 1 84 ? 22.296 -3.897 -39.601 1.00 60.97 84 ALA A CA 1
ATOM 628 C C . ALA A 1 84 ? 21.849 -5.037 -38.657 1.00 60.97 84 ALA A C 1
ATOM 630 O O . ALA A 1 84 ? 21.179 -4.793 -37.655 1.00 60.97 84 ALA A O 1
ATOM 631 N N . SER A 1 85 ? 22.284 -6.275 -38.923 1.00 75.69 85 SER A N 1
ATOM 632 C CA . SER A 1 85 ? 22.112 -7.423 -38.028 1.00 75.69 85 SER A CA 1
ATOM 633 C C . SER A 1 85 ? 22.711 -7.214 -36.631 1.00 75.69 85 SER A C 1
ATOM 635 O O . SER A 1 85 ? 22.171 -7.749 -35.664 1.00 75.69 85 SER A O 1
ATOM 637 N N . GLY A 1 86 ? 23.774 -6.411 -36.492 1.00 79.00 86 GLY A N 1
ATOM 638 C CA . GLY A 1 86 ? 24.397 -6.113 -35.199 1.00 79.00 86 GLY A CA 1
ATOM 639 C C . GLY A 1 86 ? 23.471 -5.353 -34.245 1.00 79.00 86 GLY A C 1
ATOM 640 O O . GLY A 1 86 ? 23.476 -5.620 -33.047 1.00 79.00 86 GLY A O 1
ATOM 641 N N . GLY A 1 87 ? 22.623 -4.469 -34.779 1.00 84.56 87 GLY A N 1
ATOM 642 C CA . GLY A 1 87 ? 21.617 -3.745 -34.001 1.00 84.56 87 GLY A CA 1
ATOM 643 C C . GLY A 1 87 ? 20.533 -4.657 -33.440 1.00 84.56 87 GLY A C 1
ATOM 644 O O . GLY A 1 87 ? 20.226 -4.599 -32.254 1.00 84.56 87 GLY A O 1
ATOM 645 N N . ILE A 1 88 ? 19.996 -5.547 -34.279 1.00 87.50 88 ILE A N 1
ATOM 646 C CA . ILE A 1 88 ? 18.976 -6.527 -33.874 1.00 87.50 88 ILE A CA 1
ATOM 647 C C . ILE A 1 88 ? 19.551 -7.495 -32.834 1.00 87.50 88 ILE A C 1
ATOM 649 O O . ILE A 1 88 ? 18.911 -7.763 -31.819 1.00 87.50 88 ILE A O 1
ATOM 653 N N . ALA A 1 89 ? 20.776 -7.984 -33.048 1.00 88.81 89 ALA A N 1
ATOM 654 C CA . ALA A 1 89 ? 21.455 -8.845 -32.084 1.00 88.81 89 ALA A CA 1
ATOM 655 C C . ALA A 1 89 ? 21.649 -8.133 -30.735 1.00 88.81 89 ALA A C 1
ATOM 657 O O . ALA A 1 89 ? 21.326 -8.698 -29.691 1.00 88.81 89 ALA A O 1
ATOM 658 N N . ALA A 1 90 ? 22.102 -6.876 -30.754 1.00 88.56 90 ALA A N 1
ATOM 659 C CA . ALA A 1 90 ? 22.226 -6.072 -29.545 1.00 88.56 90 ALA A CA 1
ATOM 660 C C . ALA A 1 90 ? 20.879 -5.854 -28.845 1.00 88.56 90 ALA A C 1
ATOM 662 O O . ALA A 1 90 ? 20.811 -5.991 -27.627 1.00 88.56 90 ALA A O 1
ATOM 663 N N . PHE A 1 91 ? 19.808 -5.578 -29.597 1.00 92.06 91 PHE A N 1
ATOM 664 C CA . PHE A 1 91 ? 18.461 -5.448 -29.046 1.00 92.06 91 PHE A CA 1
ATOM 665 C C . PHE A 1 91 ? 18.050 -6.707 -28.283 1.00 92.06 91 PHE A C 1
ATOM 667 O O . PHE A 1 91 ? 17.686 -6.612 -27.117 1.00 92.06 91 PHE A O 1
ATOM 674 N N . ILE A 1 92 ? 18.158 -7.887 -28.903 1.00 95.25 92 ILE A N 1
ATOM 675 C CA . ILE A 1 92 ? 17.749 -9.157 -28.284 1.00 95.25 92 ILE A CA 1
ATOM 676 C C . ILE A 1 92 ? 18.577 -9.445 -27.028 1.00 95.25 92 ILE A C 1
ATOM 678 O O . ILE A 1 92 ? 18.016 -9.814 -25.993 1.00 95.25 92 ILE A O 1
ATOM 682 N N . VAL A 1 93 ? 19.900 -9.261 -27.098 1.00 95.25 93 VAL A N 1
ATOM 683 C CA . VAL A 1 93 ? 20.802 -9.508 -25.964 1.00 95.25 93 VAL A CA 1
ATOM 684 C C . VAL A 1 93 ? 20.484 -8.568 -24.804 1.00 95.25 93 VAL A C 1
ATOM 686 O O . VAL A 1 93 ? 20.303 -9.038 -23.683 1.00 95.25 93 VAL A O 1
ATOM 689 N N . VAL A 1 94 ? 20.368 -7.262 -25.062 1.00 94.50 94 VAL A N 1
ATOM 690 C CA . VAL A 1 94 ? 20.076 -6.267 -24.020 1.00 94.50 94 VAL A CA 1
ATOM 691 C C . VAL A 1 94 ? 18.671 -6.461 -23.469 1.00 94.50 94 VAL A C 1
ATOM 693 O O . VAL A 1 94 ? 18.515 -6.469 -22.258 1.00 94.50 94 VAL A O 1
ATOM 696 N N . LEU A 1 95 ? 17.665 -6.699 -24.315 1.00 94.44 95 LEU A N 1
ATOM 697 C CA . LEU A 1 95 ? 16.296 -6.962 -23.870 1.00 94.44 95 LEU A CA 1
ATOM 698 C C . LEU A 1 95 ? 16.247 -8.172 -22.933 1.00 94.44 95 LEU A C 1
ATOM 700 O O . LEU A 1 95 ? 15.674 -8.085 -21.851 1.00 94.44 95 LEU A O 1
ATOM 704 N N . THR A 1 96 ? 16.881 -9.281 -23.318 1.00 94.81 96 THR A N 1
ATOM 705 C CA . THR A 1 96 ? 16.887 -10.515 -22.520 1.00 94.81 96 THR A CA 1
ATOM 706 C C . THR A 1 96 ? 17.654 -10.324 -21.213 1.00 94.81 96 THR A C 1
ATOM 708 O O . THR A 1 96 ? 17.171 -10.714 -20.149 1.00 94.81 96 THR A O 1
ATOM 711 N N . LEU A 1 97 ? 18.825 -9.682 -21.271 1.00 94.06 97 LEU A N 1
ATOM 712 C CA . LEU A 1 97 ? 19.663 -9.427 -20.102 1.00 94.06 97 LEU A CA 1
ATOM 713 C C . LEU A 1 97 ? 18.985 -8.459 -19.130 1.00 94.06 97 LEU A C 1
ATOM 715 O O . LEU A 1 97 ? 18.879 -8.758 -17.944 1.00 94.06 97 LEU A O 1
ATOM 719 N N . SER A 1 98 ? 18.482 -7.328 -19.624 1.00 90.56 98 SER A N 1
ATOM 720 C CA . SER A 1 98 ? 17.741 -6.357 -18.826 1.00 90.56 98 SER A CA 1
ATOM 721 C C . SER A 1 98 ? 16.478 -6.988 -18.248 1.00 90.56 98 SER A C 1
ATOM 723 O O . SER A 1 98 ? 16.269 -6.889 -17.046 1.00 90.56 98 SER A O 1
ATOM 725 N N . ASN A 1 99 ? 15.684 -7.722 -19.031 1.00 90.88 99 ASN A N 1
ATOM 726 C CA . ASN A 1 99 ? 14.512 -8.414 -18.496 1.00 90.88 99 ASN A CA 1
ATOM 727 C C . ASN A 1 99 ? 14.899 -9.392 -17.375 1.00 90.88 99 ASN A C 1
ATOM 729 O O . ASN A 1 99 ? 14.276 -9.388 -16.319 1.00 90.88 99 ASN A O 1
ATOM 733 N N . SER A 1 100 ? 15.975 -10.166 -17.549 1.00 90.50 100 SER A N 1
ATOM 734 C CA . SER A 1 100 ? 16.460 -11.090 -16.519 1.00 90.50 100 SER A CA 1
ATOM 735 C C . SER A 1 100 ? 16.997 -10.390 -15.266 1.00 90.50 100 SER A C 1
ATOM 737 O O . SER A 1 100 ? 16.865 -10.942 -14.172 1.00 90.50 100 SER A O 1
ATOM 739 N N . LEU A 1 101 ? 17.634 -9.226 -15.404 1.00 87.38 101 LEU A N 1
ATOM 740 C CA . LEU A 1 101 ? 18.185 -8.467 -14.278 1.00 87.38 101 LEU A CA 1
ATOM 741 C C . LEU A 1 101 ? 17.090 -7.711 -13.516 1.00 87.38 101 LEU A C 1
ATOM 743 O O . LEU A 1 101 ? 17.106 -7.688 -12.288 1.00 87.38 101 LEU A O 1
ATOM 747 N N . PHE A 1 102 ? 16.115 -7.141 -14.226 1.00 81.62 102 PHE A N 1
ATOM 748 C CA . PHE A 1 102 ? 15.023 -6.358 -13.640 1.00 81.62 102 PHE A CA 1
ATOM 749 C C . PHE A 1 102 ? 13.839 -7.217 -13.153 1.00 81.62 102 PHE A C 1
ATOM 751 O O . PHE A 1 102 ? 13.078 -6.768 -12.294 1.00 81.62 102 PHE A O 1
ATOM 758 N N . SER A 1 103 ? 13.703 -8.459 -13.635 1.00 71.56 103 SER A N 1
ATOM 759 C CA . SER A 1 103 ? 12.661 -9.413 -13.215 1.00 71.56 103 SER A CA 1
ATOM 760 C C . SER A 1 103 ? 12.766 -9.827 -11.742 1.00 71.56 103 SER A C 1
ATOM 762 O O . SER A 1 103 ? 11.740 -10.037 -11.099 1.00 71.56 103 SER A O 1
ATOM 764 N N . LYS A 1 104 ? 13.981 -9.921 -11.185 1.00 62.34 104 LYS A N 1
ATOM 765 C CA . LYS A 1 104 ? 14.205 -10.548 -9.868 1.00 62.34 104 LYS A CA 1
ATOM 766 C C . LYS A 1 104 ? 13.732 -9.719 -8.671 1.00 62.34 104 LYS A C 1
ATOM 768 O O . LYS A 1 104 ? 13.511 -10.271 -7.607 1.00 62.34 104 LYS A O 1
ATOM 773 N N . ASN A 1 105 ? 13.525 -8.416 -8.844 1.00 65.06 105 ASN A N 1
ATOM 774 C CA . ASN A 1 105 ? 13.173 -7.506 -7.745 1.00 65.06 105 ASN A CA 1
ATOM 775 C C . ASN A 1 105 ? 11.677 -7.157 -7.732 1.00 65.06 105 ASN A C 1
ATOM 777 O O . ASN A 1 105 ? 11.282 -6.065 -7.324 1.00 65.06 105 ASN A O 1
ATOM 781 N N . CYS A 1 106 ? 10.854 -7.999 -8.346 1.00 70.94 106 CYS A N 1
ATOM 782 C CA . CYS A 1 106 ? 9.437 -7.743 -8.598 1.00 70.94 106 CYS A CA 1
ATOM 783 C C . CYS A 1 106 ? 8.527 -8.763 -7.919 1.00 70.94 106 CYS A C 1
ATOM 785 O O . CYS A 1 106 ? 7.307 -8.656 -8.029 1.00 70.94 106 CYS A O 1
ATOM 787 N N . GLU A 1 107 ? 9.120 -9.770 -7.280 1.00 73.38 107 GLU A N 1
ATOM 788 C CA . GLU A 1 107 ? 8.387 -10.829 -6.616 1.00 73.38 107 GLU A CA 1
ATOM 789 C C . GLU A 1 107 ? 7.639 -10.196 -5.447 1.00 73.38 107 GLU A C 1
ATOM 791 O O . GLU A 1 107 ? 8.236 -9.739 -4.470 1.00 73.38 107 GLU A O 1
ATOM 796 N N . SER A 1 108 ? 6.323 -10.059 -5.618 1.00 78.38 108 SER A N 1
ATOM 797 C CA . SER A 1 108 ? 5.475 -9.565 -4.545 1.00 78.38 108 SER A CA 1
ATOM 798 C C . SER A 1 108 ? 5.622 -10.544 -3.387 1.00 78.38 108 SER A C 1
ATOM 800 O O . SER A 1 108 ? 5.492 -11.752 -3.610 1.00 78.38 108 SER A O 1
ATOM 802 N N . PRO A 1 109 ? 5.933 -10.067 -2.175 1.00 86.44 109 PRO A N 1
ATOM 803 C CA . PRO A 1 109 ? 6.044 -10.943 -1.033 1.00 86.44 109 PRO A CA 1
ATOM 804 C C . PRO A 1 109 ? 4.744 -11.733 -0.894 1.00 86.44 109 PRO A C 1
ATOM 806 O O . PRO A 1 109 ? 3.640 -11.189 -0.988 1.00 86.44 109 PRO A O 1
ATOM 809 N N . ILE A 1 110 ? 4.887 -13.043 -0.718 1.00 88.00 110 ILE A N 1
ATOM 810 C CA . ILE A 1 110 ? 3.747 -13.940 -0.593 1.00 88.00 110 ILE A CA 1
ATOM 811 C C . ILE A 1 110 ? 3.118 -13.678 0.776 1.00 88.00 110 ILE A C 1
ATOM 813 O O . ILE A 1 110 ? 3.681 -14.040 1.809 1.00 88.00 110 ILE A O 1
ATOM 817 N N . VAL A 1 111 ? 1.949 -13.040 0.785 1.00 93.75 111 VAL A N 1
ATOM 818 C CA . VAL A 1 111 ? 1.114 -12.931 1.985 1.00 93.75 111 VAL A CA 1
ATOM 819 C C . VAL A 1 111 ? 0.475 -14.302 2.212 1.00 93.75 111 VAL A C 1
ATOM 821 O O . VAL A 1 111 ? -0.386 -14.727 1.440 1.00 93.75 111 VAL A O 1
ATOM 824 N N . GLY A 1 112 ? 0.941 -15.025 3.230 1.00 94.81 112 GLY A N 1
ATOM 825 C CA . GLY A 1 112 ? 0.386 -16.327 3.595 1.00 94.81 112 GLY A CA 1
ATOM 826 C C . GLY A 1 112 ? -1.006 -16.171 4.204 1.00 94.81 112 GLY A C 1
ATOM 827 O O . GLY A 1 112 ? -1.133 -15.621 5.293 1.00 94.81 112 GLY A O 1
ATOM 828 N N . CYS A 1 113 ? -2.037 -16.663 3.516 1.00 97.44 113 CYS A N 1
ATOM 829 C CA . CYS A 1 113 ? -3.423 -16.624 3.982 1.00 97.44 113 CYS A CA 1
ATOM 830 C C . CYS A 1 113 ? -3.939 -18.024 4.330 1.00 97.44 113 CYS A C 1
ATOM 832 O O . CYS A 1 113 ? -3.526 -19.010 3.720 1.00 97.44 113 CYS A O 1
ATOM 834 N N . ALA A 1 114 ? -4.864 -18.098 5.289 1.00 97.19 114 ALA A N 1
ATOM 835 C CA . ALA A 1 114 ? -5.574 -19.330 5.624 1.00 97.19 114 ALA A CA 1
ATOM 836 C C . ALA A 1 114 ? -6.488 -19.805 4.475 1.00 97.19 114 ALA A C 1
ATOM 838 O O . ALA A 1 114 ? -6.828 -19.041 3.564 1.00 97.19 114 ALA A O 1
ATOM 839 N N . ASP A 1 115 ? -6.926 -21.065 4.534 1.00 97.25 115 ASP A N 1
ATOM 840 C CA . ASP A 1 115 ? -7.886 -21.609 3.571 1.00 97.25 115 ASP A CA 1
ATOM 841 C C . ASP A 1 115 ? -9.184 -20.789 3.552 1.00 97.25 115 ASP A C 1
ATOM 843 O O . ASP A 1 115 ? -9.704 -20.370 4.584 1.00 97.25 115 ASP A O 1
ATOM 847 N N . GLY A 1 116 ? -9.713 -20.538 2.352 1.00 96.94 116 GLY A N 1
ATOM 848 C CA . GLY A 1 116 ? -10.903 -19.702 2.161 1.00 96.94 116 GLY A CA 1
ATOM 849 C C . GLY A 1 116 ? -10.632 -18.194 2.125 1.00 96.94 116 GLY A C 1
ATOM 850 O O . GLY A 1 116 ? -11.535 -17.442 1.757 1.00 96.94 116 GLY A O 1
ATOM 851 N N . TYR A 1 117 ? -9.400 -17.758 2.397 1.00 98.25 117 TYR A N 1
ATOM 852 C CA . TYR A 1 117 ? -8.971 -16.370 2.245 1.00 98.25 117 TYR A CA 1
ATOM 853 C C . TYR A 1 117 ? -8.208 -16.164 0.928 1.00 98.25 117 TYR A C 1
ATOM 855 O O . TYR A 1 117 ? -7.734 -17.104 0.271 1.00 98.25 117 TYR A O 1
ATOM 863 N N . GLN A 1 118 ? -8.127 -14.914 0.498 1.00 97.19 118 GLN A N 1
ATOM 864 C CA . GLN A 1 118 ? -7.289 -14.464 -0.608 1.00 97.19 118 GLN A CA 1
ATOM 865 C C . GLN A 1 118 ? -6.422 -13.295 -0.154 1.00 97.19 118 GLN A C 1
ATOM 867 O O . GLN A 1 118 ? -6.825 -12.514 0.707 1.00 97.19 118 GLN A O 1
ATOM 872 N N . SER A 1 119 ? -5.219 -13.210 -0.714 1.00 96.56 119 SER A N 1
ATOM 873 C CA . SER A 1 119 ? -4.270 -12.148 -0.414 1.00 96.56 119 SER A CA 1
ATOM 874 C C . SER A 1 119 ? -4.473 -10.952 -1.333 1.00 96.56 119 SER A C 1
ATOM 876 O O . SER A 1 119 ? -4.790 -11.089 -2.516 1.00 96.56 119 SER A O 1
ATOM 878 N N . HIS A 1 120 ? -4.226 -9.766 -0.793 1.00 95.38 120 HIS A N 1
ATOM 879 C CA . HIS A 1 120 ? -4.011 -8.558 -1.570 1.00 95.38 120 HIS A CA 1
ATOM 880 C C . HIS A 1 120 ? -2.715 -7.902 -1.105 1.00 95.38 120 HIS A C 1
ATOM 882 O O . HIS A 1 120 ? -2.477 -7.770 0.096 1.00 95.38 120 HIS A O 1
ATOM 888 N N . TYR A 1 121 ? -1.866 -7.521 -2.056 1.00 93.00 121 TYR A N 1
ATOM 889 C CA . TYR A 1 121 ? -0.594 -6.865 -1.786 1.00 93.00 121 TYR A CA 1
ATOM 890 C C . TYR A 1 121 ? -0.544 -5.517 -2.495 1.00 93.00 121 TYR A C 1
ATOM 892 O O . TYR A 1 121 ? -0.732 -5.431 -3.708 1.00 93.00 121 TYR A O 1
ATOM 900 N N . VAL A 1 122 ? -0.254 -4.473 -1.726 1.00 89.69 122 VAL A N 1
ATOM 901 C CA . VAL A 1 122 ? -0.169 -3.092 -2.190 1.00 89.69 122 VAL A CA 1
ATOM 902 C C . VAL A 1 122 ? 1.304 -2.743 -2.353 1.00 89.69 122 VAL A C 1
ATOM 904 O O . VAL A 1 122 ? 1.968 -2.291 -1.419 1.00 89.69 122 VAL A O 1
ATOM 907 N N . SER A 1 123 ? 1.835 -2.980 -3.552 1.00 84.06 123 SER A N 1
ATOM 908 C CA . SER A 1 123 ? 3.273 -2.871 -3.841 1.00 84.06 123 SER A CA 1
ATOM 909 C C . SER A 1 123 ? 3.861 -1.491 -3.548 1.00 84.06 123 SER A C 1
ATOM 911 O O . SER A 1 123 ? 4.939 -1.400 -2.966 1.00 84.06 123 SER A O 1
ATOM 913 N N . GLN A 1 124 ? 3.125 -0.426 -3.870 1.00 81.50 124 GLN A N 1
ATOM 914 C CA . GLN A 1 124 ? 3.539 0.961 -3.632 1.00 81.50 124 GLN A CA 1
ATOM 915 C C . GLN A 1 124 ? 3.730 1.278 -2.142 1.00 81.50 124 GLN A C 1
ATOM 917 O O . GLN A 1 124 ? 4.582 2.085 -1.786 1.00 81.50 124 GLN A O 1
ATOM 922 N N . LEU A 1 125 ? 2.959 0.622 -1.270 1.00 84.75 125 LEU A N 1
ATOM 923 C CA . LEU A 1 125 ? 2.941 0.876 0.175 1.00 84.75 125 LEU A CA 1
ATOM 924 C C . LEU A 1 125 ? 3.606 -0.244 0.983 1.00 84.75 125 LEU A C 1
ATOM 926 O O . LEU A 1 125 ? 3.679 -0.167 2.208 1.00 84.75 125 LEU A O 1
ATOM 930 N N . ARG A 1 126 ? 4.100 -1.281 0.297 1.00 89.12 126 ARG A N 1
ATOM 931 C CA . ARG A 1 126 ? 4.773 -2.451 0.869 1.00 89.12 126 ARG A CA 1
ATOM 932 C C . ARG A 1 126 ? 4.002 -3.097 2.023 1.00 89.12 126 ARG A C 1
ATOM 934 O O . ARG A 1 126 ? 4.608 -3.571 2.977 1.00 89.12 126 ARG A O 1
ATOM 941 N N . PHE A 1 127 ? 2.680 -3.184 1.935 1.00 93.38 127 PHE A N 1
ATOM 942 C CA . PHE A 1 127 ? 1.884 -3.982 2.870 1.00 93.38 127 PHE A CA 1
ATOM 943 C C . PHE A 1 127 ? 0.911 -4.884 2.124 1.00 93.38 127 PHE A C 1
ATOM 945 O O . PHE A 1 127 ? 0.599 -4.666 0.954 1.00 93.38 127 PHE A O 1
ATOM 952 N N . GLY A 1 128 ? 0.447 -5.922 2.800 1.00 95.44 128 GLY A N 1
ATOM 953 C CA . GLY A 1 128 ? -0.595 -6.793 2.287 1.00 95.44 128 GLY A CA 1
ATOM 954 C C . GLY A 1 128 ? -1.445 -7.352 3.411 1.00 95.44 128 GLY A C 1
ATOM 955 O O . GLY A 1 128 ? -1.082 -7.258 4.582 1.00 95.44 128 GLY A O 1
ATOM 956 N N . PHE A 1 129 ? -2.586 -7.910 3.049 1.00 97.31 129 PHE A N 1
ATOM 957 C CA . PHE A 1 129 ? -3.560 -8.464 3.982 1.00 97.31 129 PHE A CA 1
ATOM 958 C C . PHE A 1 129 ? -4.309 -9.621 3.322 1.00 97.31 129 PHE A C 1
ATOM 960 O O . PHE A 1 129 ? -4.252 -9.818 2.103 1.00 97.31 129 PHE A O 1
ATOM 967 N N . CYS A 1 130 ? -5.014 -10.385 4.143 1.00 98.12 130 CYS A N 1
ATOM 968 C CA . CYS A 1 130 ? -5.898 -11.460 3.734 1.00 98.12 130 CYS A CA 1
ATOM 969 C C . CYS A 1 130 ? -7.350 -11.055 3.982 1.00 98.12 130 CYS A C 1
ATOM 971 O O . CYS A 1 130 ? -7.660 -10.414 4.981 1.00 98.12 130 CYS A O 1
ATOM 973 N N . TYR A 1 131 ? -8.255 -11.477 3.106 1.00 98.12 131 TYR A N 1
ATOM 974 C CA . TYR A 1 131 ? -9.694 -11.320 3.319 1.00 98.12 131 TYR A CA 1
ATOM 975 C C . TYR A 1 131 ? -10.470 -12.529 2.783 1.00 98.12 131 TYR A C 1
ATOM 977 O O . TYR A 1 131 ? -9.947 -13.241 1.915 1.00 98.12 131 TYR A O 1
ATOM 985 N N . PRO A 1 132 ? -11.676 -12.825 3.307 1.00 98.12 132 PRO A N 1
ATOM 986 C CA . PRO A 1 132 ? -12.433 -13.995 2.876 1.00 98.12 132 PRO A CA 1
ATOM 987 C C . PRO A 1 132 ? -12.800 -13.921 1.387 1.00 98.12 132 PRO A C 1
ATOM 989 O O . PRO A 1 132 ? -13.081 -12.854 0.846 1.00 98.12 132 PRO A O 1
ATOM 992 N N . ARG A 1 133 ? -12.812 -15.068 0.695 1.00 97.44 133 ARG A N 1
ATOM 993 C CA . ARG A 1 133 ? -13.142 -15.131 -0.746 1.00 97.44 133 ARG A CA 1
ATOM 994 C C . ARG A 1 133 ? -14.629 -14.976 -1.053 1.00 97.44 133 ARG A C 1
ATOM 996 O O . ARG A 1 133 ? -14.986 -14.696 -2.193 1.00 97.44 133 ARG A O 1
ATOM 1003 N N . ARG A 1 134 ? -15.502 -15.273 -0.090 1.00 97.31 134 ARG A N 1
ATOM 1004 C CA . ARG A 1 134 ? -16.960 -15.284 -0.269 1.00 97.31 134 ARG A CA 1
ATOM 1005 C C . ARG A 1 134 ? -17.581 -14.225 0.619 1.00 97.31 134 ARG A C 1
ATOM 1007 O O . ARG A 1 134 ? -17.199 -14.137 1.774 1.00 97.31 134 ARG A O 1
ATOM 1014 N N . GLY A 1 135 ? -18.551 -13.486 0.085 1.00 97.25 135 GLY A N 1
ATOM 1015 C CA . GLY A 1 135 ? -19.291 -12.474 0.842 1.00 97.25 135 GLY A CA 1
ATOM 1016 C C . GLY A 1 135 ? -18.515 -11.185 1.112 1.00 97.25 135 GLY A C 1
ATOM 1017 O O . GLY A 1 135 ? -18.995 -10.365 1.884 1.00 97.25 135 GLY A O 1
ATOM 1018 N N . TRP A 1 136 ? -17.348 -11.001 0.486 1.00 98.06 136 TRP A N 1
ATOM 1019 C CA . TRP A 1 136 ? -16.509 -9.817 0.643 1.00 98.06 136 TRP A CA 1
ATOM 1020 C C . TRP A 1 136 ? -16.069 -9.269 -0.715 1.00 98.06 136 TRP A C 1
ATOM 1022 O O . TRP A 1 136 ? -15.649 -10.018 -1.600 1.00 98.06 136 TRP A O 1
ATOM 1032 N N . GLU A 1 137 ? -16.145 -7.950 -0.860 1.00 97.50 137 GLU A N 1
ATOM 1033 C CA . GLU A 1 137 ? -15.735 -7.198 -2.045 1.00 97.50 137 GLU A CA 1
ATOM 1034 C C . GLU A 1 137 ? -14.529 -6.320 -1.709 1.00 97.50 137 GLU A C 1
ATOM 1036 O O . GLU A 1 137 ? -14.543 -5.582 -0.721 1.00 97.50 137 GLU A O 1
ATOM 1041 N N . LEU A 1 138 ? -13.501 -6.379 -2.557 1.00 97.00 138 LEU A N 1
ATOM 1042 C CA . LEU A 1 138 ? -12.388 -5.437 -2.546 1.00 97.00 138 LEU A CA 1
ATOM 1043 C C . LEU A 1 138 ? -12.707 -4.301 -3.522 1.00 97.00 138 LEU A C 1
ATOM 1045 O O . LEU A 1 138 ? -12.825 -4.536 -4.724 1.00 97.00 138 LEU A O 1
ATOM 1049 N N . ASP A 1 139 ? -12.819 -3.082 -3.009 1.00 94.06 139 ASP A N 1
ATOM 1050 C CA . ASP A 1 139 ? -12.954 -1.865 -3.806 1.00 94.06 139 ASP A CA 1
ATOM 1051 C C . ASP A 1 139 ? -11.728 -0.982 -3.577 1.00 94.06 139 ASP A C 1
ATOM 1053 O O . ASP A 1 139 ? -11.477 -0.490 -2.474 1.00 94.06 139 ASP A O 1
ATOM 1057 N N . THR A 1 140 ? -10.938 -0.815 -4.629 1.00 87.12 140 THR A N 1
ATOM 1058 C CA . THR A 1 140 ? -9.779 0.071 -4.634 1.00 87.12 140 THR A CA 1
ATOM 1059 C C . THR A 1 140 ? -10.186 1.375 -5.300 1.00 87.12 140 THR A C 1
ATOM 1061 O O . THR A 1 140 ? -10.436 1.397 -6.510 1.00 87.12 140 THR A O 1
ATOM 1064 N N . ALA A 1 141 ? -10.203 2.472 -4.540 1.00 80.44 141 ALA A N 1
ATOM 1065 C CA . ALA A 1 141 ? -10.245 3.794 -5.151 1.00 80.44 141 ALA A CA 1
ATOM 1066 C C . ALA A 1 141 ? -8.964 4.018 -5.978 1.00 80.44 141 ALA A C 1
ATOM 1068 O O . ALA A 1 141 ? -7.981 3.287 -5.832 1.00 80.44 141 ALA A O 1
ATOM 1069 N N . ALA A 1 142 ? -8.962 5.025 -6.858 1.00 72.31 142 ALA A N 1
ATOM 1070 C CA . ALA A 1 142 ? -7.747 5.405 -7.573 1.00 72.31 142 ALA A CA 1
ATOM 1071 C C . ALA A 1 142 ? -6.633 5.685 -6.551 1.00 72.31 142 ALA A C 1
ATOM 1073 O O . ALA A 1 142 ? -6.742 6.609 -5.749 1.00 72.31 142 ALA A O 1
ATOM 1074 N N . ILE A 1 143 ? -5.599 4.842 -6.554 1.00 61.91 143 ILE A N 1
ATOM 1075 C CA . ILE A 1 143 ? -4.471 4.952 -5.633 1.00 61.91 143 ILE A CA 1
ATOM 1076 C C . ILE A 1 143 ? -3.614 6.126 -6.115 1.00 61.91 143 ILE A C 1
ATOM 1078 O O . ILE A 1 143 ? -2.941 6.018 -7.141 1.00 61.91 143 ILE A O 1
ATOM 1082 N N . ASP A 1 144 ? -3.672 7.249 -5.399 1.00 61.66 144 ASP A N 1
ATOM 1083 C CA . ASP A 1 144 ? -2.763 8.380 -5.585 1.00 61.66 144 ASP A CA 1
ATOM 1084 C C . ASP A 1 144 ? -1.667 8.332 -4.508 1.00 61.66 144 ASP A C 1
ATOM 1086 O O . ASP A 1 144 ? -1.881 7.874 -3.385 1.00 61.66 144 ASP A O 1
ATOM 1090 N N . ILE A 1 145 ? -0.484 8.853 -4.830 1.00 56.66 145 ILE A N 1
ATOM 1091 C CA . ILE A 1 145 ? 0.710 8.892 -3.964 1.00 56.66 145 ILE A CA 1
ATOM 1092 C C . ILE A 1 145 ? 0.467 9.633 -2.639 1.00 56.66 145 ILE A C 1
ATOM 1094 O O . ILE A 1 145 ? 1.279 9.538 -1.724 1.00 56.66 145 ILE A O 1
ATOM 1098 N N . ARG A 1 146 ? -0.625 10.399 -2.544 1.00 62.66 146 ARG A N 1
ATOM 1099 C CA . ARG A 1 146 ? -0.982 11.212 -1.373 1.00 62.66 146 ARG A CA 1
ATOM 1100 C C . ARG A 1 146 ? -2.130 10.645 -0.550 1.00 62.66 146 ARG A C 1
ATOM 1102 O O . ARG A 1 146 ? -2.254 11.009 0.612 1.00 62.66 146 ARG A O 1
ATOM 1109 N N . ALA A 1 147 ? -2.968 9.812 -1.154 1.00 69.19 147 ALA A N 1
ATOM 1110 C CA . ALA A 1 147 ? -4.112 9.206 -0.501 1.00 69.19 147 ALA A CA 1
ATOM 1111 C C . ALA A 1 147 ? -4.476 7.932 -1.260 1.00 69.19 147 ALA A C 1
ATOM 1113 O O . ALA A 1 147 ? -4.812 7.958 -2.446 1.00 69.19 147 ALA A O 1
ATOM 1114 N N . ALA A 1 148 ? -4.407 6.817 -0.549 1.00 82.81 148 ALA A N 1
ATOM 1115 C CA . ALA A 1 148 ? -4.875 5.534 -1.025 1.00 82.81 148 ALA A CA 1
ATOM 1116 C C . ALA A 1 148 ? -6.005 5.097 -0.102 1.00 82.81 148 ALA A C 1
ATOM 1118 O O . ALA A 1 148 ? -5.812 5.022 1.111 1.00 82.81 148 ALA A O 1
ATOM 1119 N N . ASP A 1 149 ? -7.166 4.826 -0.686 1.00 92.69 149 ASP A N 1
ATOM 1120 C CA . ASP A 1 149 ? -8.299 4.240 0.010 1.00 92.69 149 ASP A CA 1
ATOM 1121 C C . ASP A 1 149 ? -8.572 2.854 -0.565 1.00 92.69 149 ASP A C 1
ATOM 1123 O O . ASP A 1 149 ? -8.907 2.701 -1.745 1.00 92.69 149 ASP A O 1
ATOM 1127 N N . ILE A 1 150 ? -8.414 1.839 0.280 1.00 95.06 150 ILE A N 1
ATOM 1128 C CA . ILE A 1 150 ? -8.704 0.447 -0.060 1.00 95.06 150 ILE A CA 1
ATOM 1129 C C . ILE A 1 150 ? -9.794 -0.037 0.883 1.00 95.06 150 ILE A C 1
ATOM 1131 O O . ILE A 1 150 ? -9.602 -0.078 2.098 1.00 95.06 150 ILE A O 1
ATOM 1135 N N . PHE A 1 151 ? -10.937 -0.408 0.320 1.00 96.75 151 PHE A N 1
ATOM 1136 C CA . PHE A 1 151 ? -12.089 -0.883 1.069 1.00 96.75 151 PHE A CA 1
ATOM 1137 C C . PHE A 1 151 ? -12.261 -2.383 0.874 1.00 96.75 151 PHE A C 1
ATOM 1139 O O . PHE A 1 151 ? -12.276 -2.878 -0.250 1.00 96.75 151 PHE A O 1
ATOM 1146 N N . ILE A 1 152 ? -12.469 -3.091 1.972 1.00 97.50 152 ILE A N 1
ATOM 1147 C CA . ILE A 1 152 ? -12.875 -4.491 2.001 1.00 97.50 152 ILE A CA 1
ATOM 1148 C C . ILE A 1 152 ? -14.211 -4.509 2.717 1.00 97.50 152 ILE A C 1
ATOM 1150 O O . ILE A 1 152 ? -14.274 -4.211 3.908 1.00 97.50 152 ILE A O 1
ATOM 1154 N N . ARG A 1 153 ? -15.289 -4.779 1.990 1.00 97.31 153 ARG A N 1
ATOM 1155 C CA . ARG A 1 153 ? -16.655 -4.633 2.508 1.00 97.31 153 ARG A CA 1
ATOM 1156 C C . ARG A 1 153 ? -17.427 -5.926 2.379 1.00 97.31 153 ARG A C 1
ATOM 1158 O O . ARG A 1 153 ? -17.242 -6.647 1.398 1.00 97.31 153 ARG A O 1
ATOM 1165 N N . ALA A 1 154 ? -18.303 -6.192 3.339 1.00 97.69 154 ALA A N 1
ATOM 1166 C 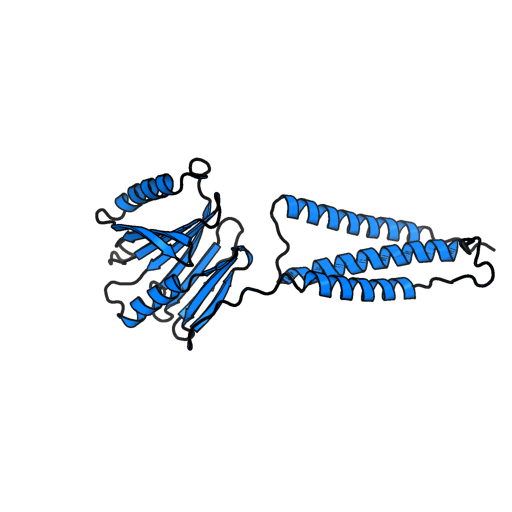CA . ALA A 1 154 ? -19.251 -7.283 3.209 1.00 97.69 154 ALA A CA 1
ATOM 1167 C C . ALA A 1 154 ? -20.173 -7.014 2.004 1.00 97.69 154 ALA A C 1
ATOM 1169 O O . ALA A 1 154 ? -20.646 -5.894 1.800 1.00 97.69 154 ALA A O 1
ATOM 1170 N N . SER A 1 155 ? -20.424 -8.036 1.185 1.00 97.06 155 SER A N 1
ATOM 1171 C CA . SER A 1 155 ? -21.271 -7.916 -0.011 1.00 97.06 155 SER A CA 1
ATOM 1172 C C . SER A 1 155 ? -22.726 -7.583 0.337 1.00 97.06 155 SER A C 1
ATOM 1174 O O . SER A 1 155 ? -23.406 -6.922 -0.442 1.00 97.06 155 SER A O 1
ATOM 1176 N N . GLU A 1 156 ? -23.205 -8.045 1.496 1.00 96.94 156 GLU A N 1
ATOM 1177 C CA . GLU A 1 156 ? -24.585 -7.835 1.953 1.00 96.94 156 GLU A CA 1
ATOM 1178 C C . GLU A 1 156 ? -24.807 -6.428 2.526 1.00 96.94 156 GLU A C 1
ATOM 1180 O O . GLU A 1 156 ? -25.839 -5.815 2.255 1.00 96.94 156 GLU A O 1
ATOM 1185 N N . ASP A 1 157 ? -23.828 -5.889 3.261 1.00 95.56 157 ASP A N 1
ATOM 1186 C CA . ASP A 1 157 ? -23.867 -4.533 3.810 1.00 95.56 157 ASP A CA 1
ATOM 1187 C C . ASP A 1 157 ? -22.512 -3.835 3.661 1.00 95.56 157 ASP A C 1
ATOM 1189 O O . ASP A 1 157 ? -21.526 -4.146 4.330 1.00 95.56 157 ASP A O 1
ATOM 1193 N N . ARG A 1 158 ? -22.491 -2.812 2.804 1.00 94.81 158 ARG A N 1
ATOM 1194 C CA . ARG A 1 158 ? -21.295 -2.021 2.496 1.00 94.81 158 ARG A CA 1
ATOM 1195 C C . ARG A 1 158 ? -20.836 -1.110 3.637 1.00 94.81 158 ARG A C 1
ATOM 1197 O O . ARG A 1 158 ? -19.769 -0.510 3.507 1.00 94.81 158 ARG A O 1
ATOM 1204 N N . ASN A 1 159 ? -21.608 -0.983 4.714 1.00 94.19 159 ASN A N 1
ATOM 1205 C CA . ASN A 1 159 ? -21.182 -0.269 5.919 1.00 94.19 159 ASN A CA 1
ATOM 1206 C C . ASN A 1 159 ? -20.305 -1.142 6.828 1.00 94.19 159 ASN A C 1
ATOM 1208 O O . ASN A 1 159 ? -19.615 -0.614 7.693 1.00 94.19 159 ASN A O 1
ATOM 1212 N N . ILE A 1 160 ? -20.301 -2.462 6.625 1.00 96.56 160 ILE A N 1
ATOM 1213 C CA . ILE A 1 160 ? -19.516 -3.407 7.416 1.00 96.56 160 ILE A CA 1
ATOM 1214 C C . ILE A 1 160 ? -18.223 -3.717 6.664 1.00 96.56 160 ILE A C 1
ATOM 1216 O O . ILE A 1 160 ? -18.250 -4.175 5.516 1.00 96.56 160 ILE A O 1
ATOM 1220 N N . GLY A 1 161 ? -17.078 -3.492 7.308 1.00 97.50 161 GLY A N 1
ATOM 1221 C CA . GLY A 1 161 ? -15.807 -3.912 6.739 1.00 97.50 161 GLY A CA 1
ATOM 1222 C C . GLY A 1 161 ? -14.572 -3.203 7.263 1.00 97.50 161 GLY A C 1
ATOM 1223 O O . GLY A 1 161 ? -14.563 -2.624 8.348 1.00 97.50 161 GLY A O 1
ATOM 1224 N N . VAL A 1 162 ? -13.507 -3.293 6.468 1.00 98.19 162 VAL A N 1
ATOM 1225 C CA . VAL A 1 162 ? -12.192 -2.731 6.765 1.00 98.19 162 VAL A CA 1
ATOM 1226 C C . VAL A 1 162 ? -11.799 -1.737 5.677 1.00 98.19 162 VAL A C 1
ATOM 1228 O O . VAL A 1 162 ? -11.782 -2.073 4.493 1.00 98.19 162 VAL A O 1
ATOM 1231 N N . ARG A 1 163 ? -11.456 -0.512 6.071 1.00 97.25 163 ARG A N 1
ATOM 1232 C CA . ARG A 1 163 ? -10.880 0.512 5.195 1.00 97.25 163 ARG A CA 1
ATOM 1233 C C . ARG A 1 163 ? -9.429 0.743 5.584 1.00 97.25 163 ARG A C 1
ATOM 1235 O O . ARG A 1 163 ? -9.144 1.075 6.729 1.00 97.25 163 ARG A O 1
ATOM 1242 N N . TYR A 1 164 ? -8.537 0.637 4.614 1.00 96.69 164 TYR A N 1
ATOM 1243 C CA . TYR A 1 164 ? -7.159 1.092 4.722 1.00 96.69 164 TYR A CA 1
ATOM 1244 C C . TYR A 1 164 ? -7.077 2.476 4.090 1.00 96.69 164 TYR A C 1
ATOM 1246 O O . TYR A 1 164 ? -7.301 2.613 2.886 1.00 96.69 164 TYR A O 1
ATOM 1254 N N . HIS A 1 165 ? -6.778 3.478 4.905 1.00 95.38 165 HIS A N 1
ATOM 1255 C CA . HIS A 1 165 ? -6.534 4.846 4.478 1.00 95.38 165 HIS A CA 1
ATOM 1256 C C . HIS A 1 165 ? -5.066 5.185 4.699 1.00 95.38 165 HIS A C 1
ATOM 1258 O O . HIS A 1 165 ? -4.475 4.839 5.722 1.00 95.38 165 HIS A O 1
ATOM 1264 N N . LEU A 1 166 ? -4.467 5.866 3.736 1.00 93.75 166 LEU A N 1
ATOM 1265 C CA . LEU A 1 166 ? -3.104 6.351 3.848 1.00 93.75 166 LEU A CA 1
ATOM 1266 C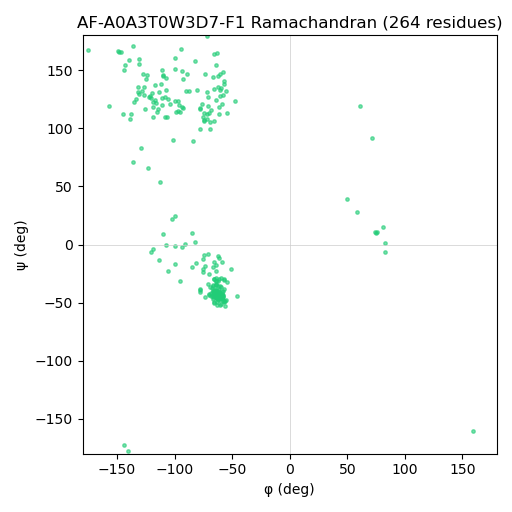 C . LEU A 1 166 ? -3.110 7.864 4.013 1.00 93.75 166 LEU A C 1
ATOM 1268 O O . LEU A 1 166 ? -3.658 8.571 3.169 1.00 93.75 166 LEU A O 1
ATOM 1272 N N . THR A 1 167 ? -2.435 8.342 5.054 1.00 93.00 167 THR A N 1
ATOM 1273 C CA . THR A 1 167 ? -2.299 9.769 5.341 1.00 93.00 167 THR A CA 1
ATOM 1274 C C . THR A 1 167 ? -0.846 10.151 5.610 1.00 93.00 167 THR A C 1
ATOM 1276 O O . THR A 1 167 ? -0.015 9.327 6.007 1.00 93.00 167 THR A O 1
ATOM 1279 N N . THR A 1 168 ? -0.521 11.420 5.381 1.00 93.00 168 THR A N 1
ATOM 1280 C CA . THR A 1 168 ? 0.798 11.975 5.689 1.00 93.00 168 THR A CA 1
ATOM 1281 C C . THR A 1 168 ? 0.842 12.482 7.123 1.00 93.00 168 THR A C 1
ATOM 1283 O O . THR A 1 168 ? -0.024 13.253 7.542 1.00 93.00 168 THR A O 1
ATOM 1286 N N . VAL A 1 169 ? 1.888 12.119 7.857 1.00 93.69 169 VAL A N 1
ATOM 1287 C CA . VAL A 1 169 ? 2.138 12.632 9.207 1.00 93.69 169 VAL A CA 1
ATOM 1288 C C . VAL A 1 169 ? 2.568 14.100 9.104 1.00 93.69 169 VAL A C 1
ATOM 1290 O O . VAL A 1 169 ? 3.509 14.403 8.364 1.00 93.69 169 VAL A O 1
ATOM 1293 N N . PRO A 1 170 ? 1.924 15.037 9.828 1.00 94.38 170 PRO A N 1
ATOM 1294 C CA . PRO A 1 170 ? 2.347 16.432 9.819 1.00 94.38 170 P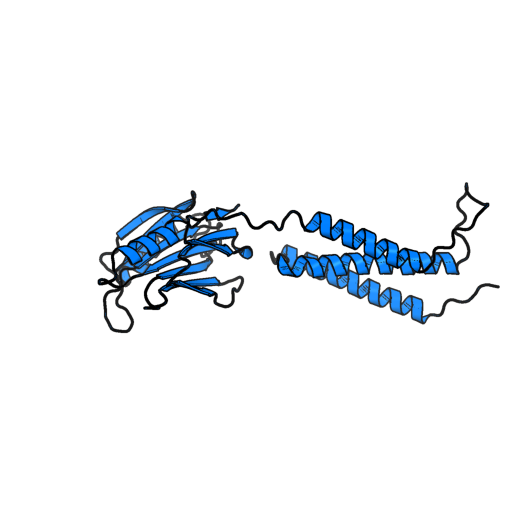RO A CA 1
ATOM 1295 C C . PRO A 1 170 ? 3.809 16.576 10.254 1.00 94.38 170 PRO A C 1
ATOM 1297 O O . PRO A 1 170 ? 4.244 15.927 11.202 1.00 94.38 170 PRO A O 1
ATOM 1300 N N . ALA A 1 171 ? 4.551 17.478 9.605 1.00 93.56 171 ALA A N 1
ATOM 1301 C CA . ALA A 1 171 ? 5.992 17.640 9.825 1.00 93.56 171 ALA A CA 1
ATOM 1302 C C . ALA A 1 171 ? 6.381 17.881 11.297 1.00 93.56 171 ALA A C 1
ATOM 1304 O O . ALA A 1 171 ? 7.430 17.427 11.740 1.00 93.56 171 ALA A O 1
ATOM 1305 N N . VAL A 1 172 ? 5.513 18.548 12.067 1.00 96.00 172 VAL A N 1
ATOM 1306 C CA . VAL A 1 172 ? 5.711 18.810 13.505 1.00 96.00 172 VAL A CA 1
ATOM 1307 C C . VAL A 1 172 ? 5.742 17.542 14.364 1.00 96.00 172 VAL A C 1
ATOM 1309 O O . VAL A 1 172 ? 6.246 17.597 15.475 1.00 96.00 172 VAL A O 1
ATOM 1312 N N . PHE A 1 173 ? 5.242 16.412 13.853 1.00 94.12 173 PHE A N 1
ATOM 1313 C CA . PHE A 1 173 ? 5.219 15.123 14.548 1.00 94.12 173 PHE A CA 1
ATOM 1314 C C . PHE A 1 173 ? 6.180 14.093 13.947 1.00 94.12 173 PHE A C 1
ATOM 1316 O O . PHE A 1 173 ? 6.149 12.918 14.325 1.00 94.12 173 PHE A O 1
ATOM 1323 N N . MET A 1 174 ? 7.046 14.499 13.012 1.00 89.88 174 MET A N 1
ATOM 1324 C CA . MET A 1 174 ? 8.087 13.615 12.494 1.00 89.88 174 MET A CA 1
ATOM 1325 C C . MET A 1 174 ? 9.003 13.211 13.657 1.00 89.88 174 MET A C 1
ATOM 1327 O O . MET A 1 174 ? 9.740 14.036 14.186 1.00 89.88 174 MET A O 1
ATOM 1331 N N . ASN A 1 175 ? 8.966 11.927 14.028 1.00 90.44 175 ASN A N 1
ATOM 1332 C CA . ASN A 1 175 ? 9.656 11.303 15.174 1.00 90.44 175 ASN A CA 1
ATOM 1333 C C . ASN A 1 175 ? 8.973 11.432 16.549 1.00 90.44 175 ASN A C 1
ATOM 1335 O O . ASN A 1 175 ? 9.475 10.862 17.516 1.00 90.44 175 ASN A O 1
ATOM 1339 N N . GLU A 1 176 ? 7.804 12.066 16.640 1.00 94.25 176 GLU A N 1
ATOM 1340 C CA . GLU A 1 176 ? 7.022 12.186 17.882 1.00 94.25 176 GLU A CA 1
ATOM 1341 C C . GLU A 1 176 ? 5.713 11.387 17.785 1.00 94.25 176 GLU A C 1
ATOM 1343 O O . GLU A 1 176 ? 4.615 11.897 17.996 1.00 94.25 176 GLU A O 1
ATOM 1348 N N . GLN A 1 177 ? 5.828 10.099 17.441 1.00 93.56 177 GLN A N 1
ATOM 1349 C CA . GLN A 1 177 ? 4.675 9.217 17.202 1.00 93.56 177 GLN A CA 1
ATOM 1350 C C . GLN A 1 177 ? 3.729 9.132 18.409 1.00 93.56 177 GLN A C 1
ATOM 1352 O O . GLN A 1 177 ? 2.513 9.105 18.232 1.00 93.56 177 GLN A O 1
ATOM 1357 N N . ASP A 1 178 ? 4.280 9.118 19.629 1.00 94.31 178 ASP A N 1
ATOM 1358 C CA . ASP A 1 178 ? 3.487 9.097 20.859 1.00 94.31 178 ASP A CA 1
ATOM 1359 C C . ASP A 1 178 ? 2.739 10.432 21.087 1.00 94.31 178 ASP A C 1
ATOM 1361 O O . ASP A 1 178 ? 1.587 10.396 21.513 1.00 94.31 178 ASP A O 1
ATOM 1365 N N . ASP A 1 179 ? 3.324 11.594 20.750 1.00 95.88 179 ASP A N 1
ATOM 1366 C CA . ASP A 1 179 ? 2.631 12.897 20.859 1.00 95.88 179 ASP A CA 1
ATOM 1367 C C . ASP A 1 179 ? 1.519 13.019 19.810 1.00 95.88 179 ASP A C 1
ATOM 1369 O O . ASP A 1 179 ? 0.393 13.409 20.133 1.00 95.88 179 ASP A O 1
ATOM 1373 N N . TYR A 1 180 ? 1.793 12.590 18.571 1.00 95.75 180 TYR A N 1
ATOM 1374 C CA . TYR A 1 180 ? 0.770 12.499 17.529 1.00 95.75 180 TYR A CA 1
ATOM 1375 C C . TYR A 1 180 ? -0.402 11.625 17.978 1.00 95.75 180 TYR A C 1
ATOM 1377 O O . TYR A 1 180 ? -1.555 12.045 17.893 1.00 95.75 180 TYR A O 1
ATOM 1385 N N . PHE A 1 181 ? -0.112 10.436 18.518 1.00 95.12 181 PHE A N 1
ATOM 1386 C CA . PHE A 1 181 ? -1.124 9.515 19.030 1.00 95.12 181 PHE A CA 1
ATOM 1387 C C . PHE A 1 181 ? -2.027 10.170 20.088 1.00 95.12 181 PHE A C 1
ATOM 1389 O O . PHE A 1 181 ? -3.254 10.080 19.977 1.00 95.12 181 PHE A O 1
ATOM 1396 N N . GLN A 1 182 ? -1.434 10.858 21.070 1.00 96.38 182 GLN A N 1
ATOM 1397 C CA . GLN A 1 182 ? -2.169 11.539 22.143 1.00 96.38 182 GLN A CA 1
ATOM 1398 C C . GLN A 1 182 ? -3.039 12.687 21.613 1.00 96.38 182 GLN A C 1
ATOM 1400 O O . GLN A 1 182 ? -4.203 12.815 21.990 1.00 96.38 182 GLN A O 1
ATOM 1405 N N . ARG A 1 183 ? -2.526 13.503 20.688 1.00 96.56 183 ARG A N 1
ATOM 1406 C CA . ARG A 1 183 ? -3.306 14.602 20.089 1.00 96.56 183 ARG A CA 1
ATOM 1407 C C . ARG A 1 183 ? -4.452 14.106 19.222 1.00 96.56 183 ARG A C 1
ATOM 1409 O O . ARG A 1 183 ? -5.537 14.692 19.235 1.00 96.56 183 ARG A O 1
ATOM 1416 N N . THR A 1 184 ? -4.229 13.022 18.491 1.00 95.88 184 THR A N 1
ATOM 1417 C CA . THR A 1 184 ? -5.288 12.387 17.714 1.00 95.88 184 THR A CA 1
ATOM 1418 C C . THR A 1 184 ? -6.347 11.777 18.635 1.00 95.88 184 THR A C 1
ATOM 1420 O O . THR A 1 184 ? -7.530 11.933 18.348 1.00 95.88 184 THR A O 1
ATOM 1423 N N . ALA A 1 185 ? -5.973 11.217 19.795 1.00 95.50 185 ALA A N 1
ATOM 1424 C CA . ALA A 1 185 ? -6.937 10.773 20.810 1.00 95.50 185 ALA A CA 1
ATOM 1425 C C . ALA A 1 185 ? -7.850 11.917 21.289 1.00 95.50 185 ALA A C 1
ATOM 1427 O O . ALA A 1 185 ? -9.064 11.748 21.332 1.00 95.50 185 ALA A O 1
ATOM 1428 N N . VAL A 1 186 ? -7.285 13.101 21.564 1.00 96.56 186 VAL A N 1
ATOM 1429 C CA . VAL A 1 186 ? -8.054 14.305 21.954 1.00 96.56 186 VAL A CA 1
ATOM 1430 C C . VAL A 1 186 ? -8.986 14.785 20.838 1.00 96.56 186 VAL A C 1
ATOM 1432 O O . VAL A 1 186 ? -10.041 15.355 21.101 1.00 96.56 186 VAL A O 1
ATOM 1435 N N . THR A 1 187 ? -8.607 14.581 19.578 1.00 95.75 187 THR A N 1
ATOM 1436 C CA . THR A 1 187 ? -9.463 14.937 18.440 1.00 95.75 187 THR A CA 1
ATOM 1437 C C . THR A 1 187 ? -10.619 13.947 18.320 1.00 95.75 187 THR A C 1
ATOM 1439 O O . THR A 1 187 ? -11.771 14.357 18.197 1.00 95.75 187 THR A O 1
ATOM 1442 N N . TRP A 1 188 ? -10.342 12.647 18.428 1.00 95.38 188 TRP A N 1
ATOM 1443 C CA . TRP A 1 188 ? -11.379 11.619 18.407 1.00 95.38 188 TRP A CA 1
ATOM 1444 C C . TRP A 1 188 ? -12.313 11.686 19.621 1.00 95.38 188 TRP A C 1
ATOM 1446 O O . TRP A 1 188 ? -13.498 11.401 19.470 1.00 95.38 188 TRP A O 1
ATOM 1456 N N . SER A 1 189 ? -11.842 12.152 20.784 1.00 94.94 189 SER A N 1
ATOM 1457 C CA . SER A 1 189 ? -12.701 12.335 21.962 1.00 94.94 189 SER A CA 1
ATOM 1458 C C . SER A 1 189 ? -13.773 13.415 21.779 1.00 94.94 189 SER A C 1
ATOM 1460 O O . SER A 1 189 ? -14.709 13.491 22.565 1.00 94.94 189 SER A O 1
ATOM 1462 N N . GLN A 1 190 ? -13.651 14.268 20.753 1.00 95.00 190 GLN A N 1
ATOM 1463 C CA . GLN A 1 190 ? -14.706 15.216 20.366 1.00 95.00 190 GLN A CA 1
ATOM 1464 C C . GLN A 1 190 ? -15.863 14.532 19.625 1.00 95.00 190 GLN A C 1
ATOM 1466 O O . GLN A 1 190 ? -16.953 15.095 19.553 1.00 95.00 190 GLN A O 1
ATOM 1471 N N . LEU A 1 191 ? -15.616 13.353 19.045 1.00 93.00 191 LEU A N 1
ATOM 1472 C CA . LEU A 1 191 ? -16.616 12.544 18.346 1.00 93.00 191 LEU A CA 1
ATOM 1473 C C . LEU A 1 191 ? -17.224 11.473 19.258 1.00 93.00 191 LEU A C 1
ATOM 1475 O O . LEU A 1 191 ? -18.393 11.137 19.086 1.00 93.00 191 LEU A O 1
ATOM 1479 N N . ASP A 1 192 ? -16.450 10.961 20.217 1.00 95.44 192 ASP A N 1
ATOM 1480 C CA . ASP A 1 192 ? -16.902 10.002 21.225 1.00 95.44 192 ASP A CA 1
ATOM 1481 C C . ASP A 1 192 ? -16.200 10.253 22.568 1.00 95.44 192 ASP A C 1
ATOM 1483 O O . ASP A 1 192 ? -14.995 10.040 22.703 1.00 95.44 192 ASP A O 1
ATOM 1487 N N . GLU A 1 193 ? -16.958 10.691 23.576 1.00 94.38 193 GLU A N 1
ATOM 1488 C CA . GLU A 1 193 ? -16.434 10.964 24.922 1.00 94.38 193 GLU A CA 1
ATOM 1489 C C . GLU A 1 193 ? -15.898 9.703 25.621 1.00 94.38 193 GLU A C 1
ATOM 1491 O O . GLU A 1 193 ? -15.051 9.811 26.509 1.00 94.38 193 GLU A O 1
ATOM 1496 N N . ASN A 1 194 ? -16.351 8.512 25.212 1.00 94.94 194 ASN A N 1
ATOM 1497 C CA . ASN A 1 194 ? -15.980 7.230 25.815 1.00 94.94 194 ASN A CA 1
ATOM 1498 C C . ASN A 1 194 ? -14.902 6.491 25.014 1.00 94.94 194 ASN A C 1
ATOM 1500 O O . ASN A 1 194 ? -14.802 5.267 25.086 1.00 94.94 194 ASN A O 1
ATOM 1504 N N . ILE A 1 195 ? -14.093 7.222 24.244 1.00 96.75 195 ILE A N 1
ATOM 1505 C CA . ILE A 1 195 ? -13.033 6.630 23.435 1.00 96.75 195 ILE A CA 1
ATOM 1506 C C . ILE A 1 195 ? -12.023 5.840 24.276 1.00 96.75 195 ILE A C 1
ATOM 1508 O O . ILE A 1 195 ? -11.290 6.382 25.109 1.00 96.75 195 ILE A O 1
ATOM 1512 N N . GLU A 1 196 ? -11.891 4.555 23.966 1.00 97.56 196 GLU A N 1
ATOM 1513 C CA . GLU A 1 196 ? -10.796 3.737 24.474 1.00 97.56 196 GLU A CA 1
ATOM 1514 C C . GLU A 1 196 ? -9.623 3.804 23.500 1.00 97.56 196 GLU A C 1
ATOM 1516 O O . GLU A 1 196 ? -9.783 3.639 22.291 1.00 97.56 196 GLU A O 1
ATOM 1521 N N . HIS A 1 197 ? -8.414 4.048 24.000 1.00 97.19 197 HIS A N 1
ATOM 1522 C CA . HIS A 1 197 ? -7.228 4.088 23.154 1.00 97.19 197 HIS A CA 1
ATOM 1523 C C . HIS A 1 197 ? -6.004 3.521 23.864 1.00 97.19 197 HIS A C 1
ATOM 1525 O O . HIS A 1 197 ? -5.866 3.603 25.084 1.00 97.19 197 HIS A O 1
ATOM 1531 N N . GLY A 1 198 ? -5.087 2.946 23.089 1.00 97.19 198 GLY A N 1
ATOM 1532 C CA . GLY A 1 198 ? -3.856 2.390 23.636 1.00 97.19 198 GLY A CA 1
ATOM 1533 C C . GLY A 1 198 ? -2.884 1.875 22.577 1.00 97.19 198 GLY A C 1
ATOM 1534 O O . GLY A 1 198 ? -3.243 1.731 21.405 1.00 97.19 198 GLY A O 1
ATOM 1535 N N . PRO A 1 199 ? -1.630 1.593 22.969 1.00 97.31 199 PRO A N 1
ATOM 1536 C CA . PRO A 1 199 ? -0.670 0.951 22.086 1.00 97.31 199 PRO A CA 1
ATOM 1537 C C . PRO A 1 199 ? -1.108 -0.485 21.764 1.00 97.31 199 PRO A C 1
ATOM 1539 O O . PRO A 1 199 ? -1.628 -1.203 22.615 1.00 97.31 199 PRO A O 1
ATOM 1542 N N . THR A 1 200 ? -0.850 -0.920 20.537 1.00 97.38 200 THR A N 1
ATOM 1543 C CA . THR A 1 200 ? -1.081 -2.288 20.061 1.00 97.38 200 THR A CA 1
ATOM 1544 C C . THR A 1 200 ? 0.067 -2.730 19.144 1.00 97.38 200 THR A C 1
ATOM 1546 O O . THR A 1 200 ? 1.050 -2.006 18.949 1.00 97.38 200 THR A O 1
ATOM 1549 N N . ASN A 1 201 ? -0.016 -3.938 18.596 1.00 96.31 201 ASN A N 1
ATOM 1550 C CA . ASN A 1 201 ? 0.943 -4.455 17.629 1.00 96.31 201 ASN A CA 1
ATOM 1551 C C . ASN A 1 201 ? 0.196 -5.089 16.454 1.00 96.31 201 ASN A C 1
ATOM 1553 O O . ASN A 1 201 ? -0.635 -5.972 16.657 1.00 96.31 201 ASN A O 1
ATOM 1557 N N . VAL A 1 202 ? 0.500 -4.641 15.236 1.00 95.38 202 VAL A N 1
ATOM 1558 C CA . VAL A 1 202 ? -0.072 -5.183 13.996 1.00 95.38 202 VAL A CA 1
ATOM 1559 C C . VAL A 1 202 ? 1.059 -5.455 13.017 1.00 95.38 202 VAL A C 1
ATOM 1561 O O . VAL A 1 202 ? 1.931 -4.609 12.808 1.00 95.38 202 VAL A O 1
ATOM 1564 N N . GLY A 1 203 ? 1.086 -6.661 12.445 1.00 90.38 203 GLY A N 1
ATOM 1565 C CA . GLY A 1 203 ? 2.122 -7.061 11.489 1.00 90.38 203 GLY A CA 1
ATOM 1566 C C . GLY A 1 203 ? 3.550 -6.986 12.046 1.00 90.38 203 GLY A C 1
ATOM 1567 O O . GLY A 1 203 ? 4.489 -6.722 11.296 1.00 90.38 203 GLY A O 1
ATOM 1568 N N . GLY A 1 204 ? 3.725 -7.144 13.364 1.00 91.44 204 GLY A N 1
ATOM 1569 C CA . GLY A 1 204 ? 5.024 -7.034 14.036 1.00 91.44 204 GLY A CA 1
ATOM 1570 C C . GLY A 1 204 ? 5.536 -5.598 14.209 1.00 91.44 204 GLY A C 1
ATOM 1571 O O . GLY A 1 204 ? 6.703 -5.413 14.565 1.00 91.44 204 GLY A O 1
ATOM 1572 N N . ARG A 1 205 ? 4.704 -4.578 13.960 1.00 93.88 205 ARG A N 1
ATOM 1573 C CA . ARG A 1 205 ? 5.029 -3.161 14.170 1.00 93.88 205 ARG A CA 1
ATOM 1574 C C . ARG A 1 205 ? 4.231 -2.576 15.334 1.00 93.88 205 ARG A C 1
ATOM 1576 O O . ARG A 1 205 ? 3.067 -2.915 15.533 1.00 93.88 205 ARG A O 1
ATOM 1583 N N . LYS A 1 206 ? 4.855 -1.643 16.068 1.00 96.00 206 LYS A N 1
ATOM 1584 C CA . LYS A 1 206 ? 4.152 -0.798 17.045 1.00 96.00 206 LYS A CA 1
ATOM 1585 C C . LYS A 1 206 ? 3.048 -0.044 16.307 1.00 96.00 206 LYS A C 1
ATOM 1587 O O . LYS A 1 206 ? 3.298 0.579 15.275 1.00 96.00 206 LYS A O 1
ATOM 1592 N N . ALA A 1 207 ? 1.849 -0.132 16.847 1.00 97.50 207 ALA A N 1
ATOM 1593 C CA . ALA A 1 207 ? 0.663 0.509 16.325 1.00 97.50 207 ALA A CA 1
ATOM 1594 C C . ALA A 1 207 ? -0.111 1.132 17.486 1.00 97.50 207 ALA A C 1
ATOM 1596 O O . ALA A 1 207 ? 0.202 0.900 18.658 1.00 97.50 207 ALA A O 1
ATOM 1597 N N . TYR A 1 208 ? -1.129 1.913 17.163 1.00 97.88 208 TYR A N 1
ATOM 1598 C CA . TYR A 1 208 ? -1.991 2.527 18.157 1.00 97.88 208 TYR A CA 1
ATOM 1599 C C . TYR A 1 208 ? -3.448 2.310 17.788 1.00 97.88 208 TYR A C 1
ATOM 1601 O O . TYR A 1 208 ? -3.822 2.533 16.642 1.00 97.88 208 TYR A O 1
ATOM 1609 N N . SER A 1 209 ? -4.253 1.851 18.737 1.00 98.00 209 SER A N 1
ATOM 1610 C CA . SER A 1 209 ? -5.668 1.564 18.524 1.00 98.00 209 SER A CA 1
ATOM 1611 C C . SER A 1 209 ? -6.529 2.614 19.207 1.00 98.00 209 SER A C 1
ATOM 1613 O O . SER A 1 209 ? -6.222 3.033 20.322 1.00 98.00 209 SER A O 1
ATOM 1615 N N . TYR A 1 210 ? -7.636 2.949 18.558 1.00 98.12 210 TYR A N 1
ATOM 1616 C CA . TYR A 1 210 ? -8.737 3.753 19.070 1.00 98.12 210 TYR A CA 1
ATOM 1617 C C . TYR A 1 210 ? -10.028 2.961 18.875 1.00 98.12 210 TYR A C 1
ATOM 1619 O O . TYR A 1 210 ? -10.217 2.382 17.806 1.00 98.12 210 TYR A O 1
ATOM 1627 N N . GLN A 1 211 ? -10.897 2.911 19.872 1.00 98.00 211 GLN A N 1
ATOM 1628 C CA . GLN A 1 211 ? -12.233 2.333 19.774 1.00 98.00 211 GLN A CA 1
ATOM 1629 C C . GLN A 1 211 ? -13.245 3.431 20.067 1.00 98.00 211 GLN A C 1
ATOM 1631 O O . GLN A 1 211 ? -13.182 4.066 21.117 1.00 98.00 211 GLN A O 1
ATOM 1636 N N . LEU A 1 212 ? -14.139 3.665 19.114 1.00 97.31 212 LEU A N 1
ATOM 1637 C CA . LEU A 1 212 ? -15.194 4.664 19.202 1.00 97.31 212 LEU A CA 1
ATOM 1638 C C . LEU A 1 212 ? -16.493 4.104 18.621 1.00 97.31 212 LEU A C 1
ATOM 1640 O O . LEU A 1 212 ? -16.473 3.180 17.807 1.00 97.31 212 LEU A O 1
ATOM 1644 N N . THR A 1 213 ? -17.619 4.691 19.002 1.00 97.38 213 THR A N 1
ATOM 1645 C CA . THR A 1 213 ? -18.960 4.316 18.538 1.00 97.38 213 THR A CA 1
ATOM 1646 C C . THR A 1 213 ? -19.657 5.526 17.907 1.00 97.38 213 THR A C 1
ATOM 1648 O O . THR A 1 213 ? -20.641 6.035 18.448 1.00 97.38 213 THR A O 1
ATOM 1651 N N . PRO A 1 214 ? -19.153 6.037 16.766 1.00 95.25 214 PRO A N 1
ATOM 1652 C CA . PRO A 1 214 ? -19.776 7.157 16.077 1.00 95.25 214 PRO A CA 1
ATOM 1653 C C . PRO A 1 214 ? -21.175 6.781 15.580 1.00 95.25 214 PRO A C 1
ATOM 1655 O O . PRO A 1 214 ? -21.464 5.618 15.299 1.00 95.25 214 PRO A O 1
ATOM 1658 N N . LEU A 1 215 ? -22.035 7.785 15.416 1.00 94.62 215 LEU A N 1
ATOM 1659 C CA . LEU A 1 215 ? -23.318 7.603 14.747 1.00 94.62 215 LEU A CA 1
ATOM 1660 C C . LEU A 1 215 ? -23.120 7.625 13.226 1.00 94.62 215 LEU A C 1
ATOM 1662 O O . LEU A 1 215 ? -22.446 8.507 12.689 1.00 94.62 215 LEU A O 1
ATOM 1666 N N . ASN A 1 216 ? -23.720 6.670 12.521 1.00 93.56 216 ASN A N 1
ATOM 1667 C CA . ASN A 1 216 ? -23.722 6.641 11.062 1.00 93.56 216 ASN A CA 1
ATOM 1668 C C . ASN A 1 216 ? -24.646 7.739 10.481 1.00 93.56 216 ASN A C 1
ATOM 1670 O O . ASN A 1 216 ? -25.320 8.474 11.204 1.00 93.56 216 ASN A O 1
ATOM 1674 N N . GLY A 1 217 ? -24.739 7.836 9.150 1.00 90.88 217 GLY A N 1
ATOM 1675 C CA . GLY A 1 217 ? -25.603 8.825 8.480 1.00 90.88 217 GLY A CA 1
ATOM 1676 C C . GLY A 1 217 ? -27.108 8.697 8.779 1.00 90.88 217 GLY A C 1
ATOM 1677 O O . GLY A 1 217 ? -27.870 9.599 8.440 1.00 90.88 217 GLY A O 1
ATOM 1678 N N . LYS A 1 218 ? -27.540 7.597 9.407 1.00 95.00 218 LYS A N 1
ATOM 1679 C CA . LYS A 1 218 ? -28.914 7.357 9.872 1.00 95.00 218 LYS A CA 1
ATOM 1680 C C . LYS A 1 218 ? -29.092 7.617 11.374 1.00 95.00 218 LYS A C 1
ATOM 1682 O O . LYS A 1 218 ? -30.207 7.491 11.870 1.00 95.00 218 LYS A O 1
ATOM 1687 N N . GLY A 1 219 ? -28.030 7.989 12.088 1.00 95.19 219 GLY A N 1
ATOM 1688 C CA . GLY A 1 219 ? -28.052 8.177 13.538 1.00 95.19 219 GLY A CA 1
ATOM 1689 C C . GLY A 1 219 ? -27.936 6.878 14.342 1.00 95.19 219 GLY A C 1
ATOM 1690 O O . GLY A 1 219 ? -28.245 6.888 15.528 1.00 95.19 219 GLY A O 1
ATOM 1691 N N . GLU A 1 220 ? -27.528 5.769 13.723 1.00 95.50 220 GLU A N 1
ATOM 1692 C CA . GLU A 1 220 ? -27.338 4.477 14.398 1.00 95.50 220 GLU A CA 1
ATOM 1693 C C . GLU A 1 220 ? -25.880 4.334 14.872 1.00 95.50 220 GLU A C 1
ATOM 1695 O O . GLU A 1 220 ? -24.974 4.762 14.150 1.00 95.50 220 GLU A O 1
ATOM 1700 N N . PRO A 1 221 ? -25.619 3.731 16.045 1.00 95.94 221 PRO A N 1
ATOM 1701 C CA . PRO A 1 221 ? -24.262 3.514 16.538 1.00 95.94 221 PRO A CA 1
ATOM 1702 C C . PRO A 1 221 ? -23.491 2.540 15.640 1.00 95.94 221 PRO A C 1
ATOM 1704 O O . PRO A 1 221 ? -23.984 1.472 15.273 1.00 95.94 221 PRO A O 1
ATOM 1707 N N . MET A 1 222 ? -22.254 2.901 15.310 1.00 96.69 222 MET A N 1
ATOM 1708 C CA . MET A 1 222 ? -21.378 2.134 14.428 1.00 96.69 222 MET A CA 1
ATOM 1709 C C . MET A 1 222 ? -20.015 1.929 15.094 1.00 96.69 222 MET A C 1
ATOM 1711 O O . MET A 1 222 ? -19.081 2.692 14.821 1.00 96.69 222 MET A O 1
ATOM 1715 N N . PRO A 1 223 ? -19.883 0.918 15.976 1.00 97.88 223 PRO A N 1
ATOM 1716 C CA . PRO A 1 223 ? -18.608 0.581 16.593 1.00 97.88 223 PRO A CA 1
ATOM 1717 C C . PRO A 1 223 ? -17.494 0.496 15.548 1.00 97.88 223 PRO A C 1
ATOM 1719 O O . PRO A 1 223 ? -17.585 -0.222 14.548 1.00 97.88 223 PRO A O 1
ATOM 1722 N N . THR A 1 224 ? -16.456 1.294 15.763 1.00 97.94 224 THR A N 1
ATOM 1723 C CA . THR A 1 224 ? -15.345 1.472 14.840 1.00 97.94 224 THR A CA 1
ATOM 1724 C C . THR A 1 224 ? -14.043 1.438 15.617 1.00 97.94 224 THR A C 1
ATOM 1726 O O . THR A 1 224 ? -13.800 2.256 16.507 1.00 97.94 224 THR A O 1
ATOM 1729 N N . ARG A 1 225 ? -13.168 0.509 15.237 1.00 98.12 225 ARG A N 1
ATOM 1730 C CA . ARG A 1 225 ? -11.788 0.475 15.704 1.00 98.12 225 ARG A CA 1
ATOM 1731 C C . ARG A 1 225 ? -10.876 1.070 14.644 1.00 98.12 225 ARG A C 1
ATOM 1733 O O . ARG A 1 225 ? -10.821 0.569 13.524 1.00 98.12 225 ARG A O 1
ATOM 1740 N N . ILE A 1 226 ? -10.119 2.092 15.014 1.00 98.12 226 ILE A N 1
ATOM 1741 C CA . ILE A 1 226 ? -9.118 2.726 14.156 1.00 98.12 226 ILE A CA 1
ATOM 1742 C C . ILE A 1 226 ? -7.739 2.291 14.635 1.00 98.12 226 ILE A C 1
ATOM 1744 O O . ILE A 1 226 ? -7.412 2.457 15.807 1.00 98.12 226 ILE A O 1
ATOM 1748 N N . THR A 1 227 ? -6.921 1.740 13.741 1.00 98.25 227 THR A N 1
ATOM 1749 C CA . THR A 1 227 ? -5.537 1.360 14.047 1.00 98.25 227 THR A CA 1
ATOM 1750 C C . THR A 1 227 ? -4.553 2.176 13.226 1.00 98.25 227 THR A C 1
ATOM 1752 O O . THR A 1 227 ? -4.577 2.139 12.002 1.00 98.25 227 THR A O 1
ATOM 1755 N N . HIS A 1 228 ? -3.670 2.894 13.908 1.00 97.81 228 HIS A N 1
ATOM 1756 C CA . HIS A 1 228 ? -2.624 3.731 13.335 1.00 97.81 228 HIS A CA 1
ATOM 1757 C C . HIS A 1 228 ? -1.308 2.961 13.288 1.00 97.81 228 HIS A C 1
ATOM 1759 O O . HIS A 1 228 ? -0.784 2.561 14.333 1.00 97.81 228 HIS A O 1
ATOM 1765 N N . ILE A 1 229 ? -0.755 2.780 12.088 1.00 96.88 229 ILE A N 1
ATOM 1766 C CA . ILE A 1 229 ? 0.538 2.129 11.875 1.00 96.88 229 ILE A CA 1
ATOM 1767 C C . ILE A 1 229 ? 1.456 3.045 11.073 1.00 96.88 229 ILE A C 1
ATOM 1769 O O . ILE A 1 229 ? 1.209 3.347 9.908 1.00 96.88 229 ILE A O 1
ATOM 1773 N N . PHE A 1 230 ? 2.564 3.459 11.680 1.00 95.31 230 PHE A N 1
ATOM 1774 C CA . PHE A 1 230 ? 3.558 4.283 11.003 1.00 95.31 230 PHE A CA 1
ATOM 1775 C C . PHE A 1 230 ? 4.360 3.430 10.009 1.00 95.31 230 PHE A C 1
ATOM 1777 O O . PHE A 1 230 ? 5.114 2.519 10.386 1.00 95.31 230 PHE A O 1
ATOM 1784 N N . LEU A 1 231 ? 4.190 3.718 8.717 1.00 93.31 231 LEU A N 1
ATOM 1785 C CA . LEU A 1 231 ? 4.943 3.067 7.645 1.00 93.31 231 LEU A CA 1
ATOM 1786 C C . LEU A 1 231 ? 6.355 3.658 7.549 1.00 93.31 231 LEU A C 1
ATOM 1788 O O . LEU A 1 231 ? 7.324 2.903 7.414 1.00 93.31 231 LEU A O 1
ATOM 1792 N N . SER A 1 232 ? 6.454 4.984 7.699 1.00 91.94 232 SER A N 1
ATOM 1793 C CA . SER A 1 232 ? 7.687 5.779 7.785 1.00 91.94 232 SER A CA 1
ATOM 1794 C C . SER A 1 232 ? 7.507 6.946 8.777 1.00 91.94 232 SER A C 1
ATOM 1796 O O . SER A 1 232 ? 6.493 7.023 9.470 1.00 91.94 232 SER A O 1
ATOM 1798 N N . SER A 1 233 ? 8.476 7.865 8.861 1.00 90.62 233 SER A N 1
ATOM 1799 C CA . SER A 1 233 ? 8.334 9.120 9.621 1.00 90.62 233 SER A CA 1
ATOM 1800 C C . SER A 1 233 ? 7.295 10.079 9.032 1.00 90.62 233 SER A C 1
ATOM 1802 O O . SER A 1 233 ? 6.844 10.978 9.733 1.00 90.62 233 SER A O 1
ATOM 1804 N N . GLU A 1 234 ? 6.931 9.901 7.760 1.00 92.12 234 GLU A N 1
ATOM 1805 C CA . GLU A 1 234 ? 6.058 10.810 7.006 1.00 92.12 234 GLU A CA 1
ATOM 1806 C C . GLU A 1 234 ? 4.720 10.169 6.630 1.00 92.12 234 GLU A C 1
ATOM 1808 O O . GLU A 1 234 ? 3.807 10.869 6.209 1.00 92.12 234 GLU A O 1
ATOM 1813 N N . MET A 1 235 ? 4.597 8.846 6.754 1.00 92.69 235 MET A N 1
ATOM 1814 C CA . MET A 1 235 ? 3.474 8.077 6.219 1.00 92.69 235 MET A CA 1
ATOM 1815 C C . MET A 1 235 ? 2.829 7.230 7.305 1.00 92.69 235 MET A C 1
ATOM 1817 O O . MET A 1 235 ? 3.500 6.440 7.982 1.00 92.69 235 MET A O 1
ATOM 1821 N N . LEU A 1 236 ? 1.513 7.363 7.414 1.00 95.50 236 LEU A N 1
ATOM 1822 C CA . LEU A 1 236 ? 0.668 6.669 8.369 1.00 95.50 236 LEU A CA 1
ATOM 1823 C C . LEU A 1 236 ? -0.389 5.854 7.623 1.00 95.50 236 LEU A C 1
ATOM 1825 O O . LEU A 1 236 ? -1.112 6.377 6.778 1.00 95.50 236 LEU A O 1
ATOM 1829 N N . LEU A 1 237 ? -0.471 4.569 7.956 1.00 96.38 237 LEU A N 1
ATOM 1830 C CA . LEU A 1 237 ? -1.558 3.690 7.551 1.00 96.38 237 LEU A CA 1
ATOM 1831 C C . LEU A 1 237 ? -2.612 3.676 8.658 1.00 96.38 237 LEU A C 1
ATOM 1833 O O . LEU A 1 237 ? -2.329 3.248 9.779 1.00 96.38 237 LEU A O 1
ATOM 1837 N N . GLU A 1 238 ? -3.815 4.121 8.333 1.00 97.38 238 GLU A N 1
ATOM 1838 C CA . GLU A 1 238 ? -4.983 4.100 9.204 1.00 97.38 238 GLU A CA 1
ATOM 1839 C C . GLU A 1 238 ? -5.906 2.961 8.761 1.00 97.38 238 GLU A C 1
ATOM 1841 O O . GLU A 1 238 ? -6.347 2.901 7.614 1.00 97.38 238 GLU A O 1
ATOM 1846 N N . ILE A 1 239 ? -6.178 2.021 9.662 1.00 97.75 239 ILE A N 1
ATOM 1847 C CA . ILE A 1 239 ? -7.058 0.878 9.409 1.00 97.75 239 ILE A CA 1
ATOM 1848 C C . ILE A 1 239 ? -8.345 1.092 10.196 1.00 97.75 239 ILE A C 1
ATOM 1850 O O . ILE A 1 239 ? -8.333 0.995 11.421 1.00 97.75 239 ILE A O 1
ATOM 1854 N N . TYR A 1 240 ? -9.443 1.365 9.502 1.00 97.88 240 TYR A N 1
ATOM 1855 C CA . TYR A 1 240 ? -10.773 1.490 10.087 1.00 97.88 240 TYR A CA 1
ATOM 1856 C C . TYR A 1 240 ? -11.485 0.151 9.961 1.00 97.88 240 TYR A C 1
ATOM 1858 O O . TYR A 1 240 ? -11.774 -0.289 8.852 1.00 97.88 240 TYR A O 1
ATOM 1866 N N . ALA A 1 241 ? -11.762 -0.493 11.083 1.00 98.25 241 ALA A N 1
ATOM 1867 C CA . ALA A 1 241 ? -12.581 -1.690 11.172 1.00 98.25 241 ALA A CA 1
ATOM 1868 C C . ALA A 1 241 ? -13.926 -1.303 11.780 1.00 98.25 241 ALA A C 1
ATOM 1870 O O . ALA A 1 241 ? -13.987 -0.973 12.965 1.00 98.25 241 ALA A O 1
ATOM 1871 N N . SER A 1 242 ? -14.982 -1.323 10.972 1.00 97.75 242 SER A N 1
ATOM 1872 C CA . SER A 1 242 ? -16.307 -0.864 11.382 1.00 97.75 242 SER A CA 1
ATOM 1873 C C . SER A 1 242 ? -17.361 -1.939 11.170 1.00 97.75 242 SER A C 1
ATOM 1875 O O . SER A 1 242 ? -17.345 -2.663 10.170 1.00 97.75 242 SER A O 1
ATOM 1877 N N . HIS A 1 243 ? -18.304 -2.015 12.102 1.00 97.62 243 HIS A N 1
ATOM 1878 C CA . HIS A 1 243 ? -19.470 -2.884 12.011 1.00 97.62 243 HIS A CA 1
ATOM 1879 C C . HIS A 1 243 ? -20.687 -2.228 12.674 1.00 97.62 243 HIS A C 1
ATOM 1881 O O . HIS A 1 243 ? -20.554 -1.256 13.415 1.00 97.62 243 HIS A O 1
ATOM 1887 N N . MET A 1 244 ? -21.877 -2.769 12.420 1.00 97.12 244 MET A N 1
ATOM 1888 C CA . MET A 1 244 ? -23.100 -2.379 13.129 1.00 97.12 244 MET A CA 1
ATOM 1889 C C . MET A 1 244 ? -23.185 -3.118 14.474 1.00 97.12 244 MET A C 1
ATOM 1891 O O . MET A 1 244 ? -22.554 -4.166 14.661 1.00 97.12 244 MET A O 1
ATOM 1895 N N . GLU A 1 245 ? -23.948 -2.599 15.433 1.00 95.56 245 GLU A N 1
ATOM 1896 C CA . GLU A 1 245 ? -24.096 -3.224 16.759 1.00 95.56 245 GLU A CA 1
ATOM 1897 C C . GLU A 1 245 ? -24.653 -4.663 16.665 1.00 95.56 245 GLU A C 1
ATOM 1899 O O . GLU A 1 245 ? -24.123 -5.591 17.290 1.00 95.56 245 GLU A O 1
ATOM 1904 N N . ASP A 1 246 ? -25.627 -4.866 15.775 1.00 95.81 246 ASP A N 1
ATOM 1905 C CA . ASP A 1 246 ? -26.313 -6.130 15.479 1.00 95.81 246 ASP A CA 1
ATOM 1906 C C . ASP A 1 246 ? -25.554 -7.060 14.514 1.00 95.81 246 ASP A C 1
ATOM 1908 O O . ASP A 1 246 ? -26.033 -8.147 14.183 1.00 95.81 246 ASP A O 1
ATOM 1912 N N . THR A 1 247 ? -24.349 -6.674 14.079 1.00 96.75 247 THR A N 1
ATOM 1913 C CA . THR A 1 247 ? -23.524 -7.512 13.200 1.00 96.75 247 THR A CA 1
ATOM 1914 C C . THR A 1 247 ? -23.210 -8.850 13.873 1.00 96.75 247 THR A C 1
ATOM 1916 O O . THR A 1 247 ? -22.818 -8.894 15.044 1.00 96.75 247 THR A O 1
ATOM 1919 N N . SER A 1 248 ? -23.356 -9.944 13.119 1.00 97.44 248 SER A N 1
ATOM 1920 C CA . SER A 1 248 ? -23.085 -11.298 13.614 1.00 97.44 248 SER A CA 1
ATOM 1921 C C . SER A 1 248 ? -21.646 -11.457 14.121 1.00 97.44 248 SER A C 1
ATOM 1923 O O . SER A 1 248 ? -20.709 -10.871 13.573 1.00 97.44 248 SER A O 1
ATOM 1925 N N . ASP A 1 249 ? -21.453 -12.311 15.128 1.00 97.62 249 ASP A N 1
ATOM 1926 C CA . ASP A 1 249 ? -20.121 -12.590 15.687 1.00 97.62 249 ASP A CA 1
ATOM 1927 C C . ASP A 1 249 ? -19.153 -13.166 14.644 1.00 97.62 249 ASP A C 1
ATOM 1929 O O . ASP A 1 249 ? -17.948 -12.932 14.712 1.00 97.62 249 ASP A O 1
ATOM 1933 N N . VAL A 1 250 ? -19.684 -13.870 13.637 1.00 97.00 250 VAL A N 1
ATOM 1934 C CA . VAL A 1 250 ? -18.901 -14.390 12.508 1.00 97.00 250 VAL A CA 1
ATOM 1935 C C . VAL A 1 250 ? -18.289 -13.240 11.709 1.00 97.00 250 VAL A C 1
ATOM 1937 O O . VAL A 1 250 ? -17.076 -13.213 11.528 1.00 97.00 250 VAL A O 1
ATOM 1940 N N . LEU A 1 251 ? -19.094 -12.253 11.298 1.00 97.25 251 LEU A N 1
ATOM 1941 C CA . LEU A 1 251 ? -18.600 -11.088 10.553 1.00 97.25 251 LEU A CA 1
ATOM 1942 C C . LEU A 1 251 ? -17.638 -10.240 11.393 1.00 97.25 251 LEU A C 1
ATOM 1944 O O . LEU A 1 251 ? -16.610 -9.798 10.882 1.00 97.25 251 LEU A O 1
ATOM 1948 N N . LYS A 1 252 ? -17.919 -10.063 12.692 1.00 97.69 252 LYS A N 1
ATOM 1949 C CA . LYS A 1 252 ? -16.999 -9.386 13.625 1.00 97.69 252 LYS A CA 1
ATOM 1950 C C . LYS A 1 252 ? -15.644 -10.103 13.678 1.00 97.69 252 LYS A C 1
ATOM 1952 O O . LYS A 1 252 ? -14.601 -9.466 13.547 1.00 97.69 252 LYS A O 1
ATOM 1957 N N . SER A 1 253 ? -15.647 -11.432 13.787 1.00 97.69 253 SER A N 1
ATOM 1958 C CA . SER A 1 253 ? -14.423 -12.243 13.769 1.00 97.69 253 SER A CA 1
ATOM 1959 C C . SER A 1 253 ? -13.677 -12.174 12.431 1.00 97.69 253 SER A C 1
ATOM 1961 O O . SER A 1 253 ? -12.444 -12.224 12.417 1.00 97.69 253 SER A O 1
ATOM 1963 N N . GLU A 1 254 ? -14.383 -12.079 11.303 1.00 98.00 254 GLU A N 1
ATOM 1964 C CA . GLU A 1 254 ? -13.766 -11.922 9.979 1.00 98.00 254 GLU A CA 1
ATOM 1965 C C . GLU A 1 254 ? -13.096 -10.552 9.825 1.00 98.00 254 GLU A C 1
ATOM 1967 O O . GLU A 1 254 ? -11.960 -10.490 9.355 1.00 98.00 254 GLU A O 1
ATOM 1972 N N . ILE A 1 255 ? -13.730 -9.473 10.299 1.00 98.25 255 ILE A N 1
ATOM 1973 C CA . ILE A 1 255 ? -13.130 -8.127 10.356 1.00 98.25 255 ILE A CA 1
ATOM 1974 C C . ILE A 1 255 ? -11.828 -8.156 11.158 1.00 98.25 255 ILE A C 1
ATOM 1976 O O . ILE A 1 255 ? -10.792 -7.685 10.684 1.00 98.25 255 ILE A O 1
ATOM 1980 N N . GLU A 1 256 ? -11.857 -8.753 12.350 1.00 97.56 256 GLU A N 1
ATOM 1981 C CA . GLU A 1 256 ? -10.663 -8.892 13.185 1.00 97.56 256 GLU A CA 1
ATOM 1982 C C . GLU A 1 256 ? -9.572 -9.714 12.493 1.00 97.56 256 GLU A C 1
ATOM 1984 O O . GLU A 1 256 ? -8.395 -9.355 12.552 1.00 97.56 256 GLU A O 1
ATOM 1989 N N . SER A 1 257 ? -9.955 -10.769 11.769 1.00 97.44 257 SER A N 1
ATOM 1990 C CA . SER A 1 257 ? -9.022 -11.600 10.999 1.00 97.44 257 SER A CA 1
ATOM 1991 C C . SER A 1 257 ? -8.375 -10.827 9.847 1.00 97.44 257 SER A C 1
ATOM 1993 O O . SER A 1 257 ? -7.170 -10.966 9.625 1.00 97.44 257 SER A O 1
ATOM 1995 N N . ILE A 1 258 ? -9.133 -9.975 9.146 1.00 97.94 258 ILE A N 1
ATOM 1996 C CA . ILE A 1 258 ? -8.607 -9.099 8.089 1.00 97.94 258 ILE A CA 1
ATOM 1997 C C . ILE A 1 258 ? -7.558 -8.151 8.677 1.00 97.94 258 ILE A C 1
ATOM 1999 O O . ILE A 1 258 ? -6.419 -8.131 8.203 1.00 97.94 258 ILE A O 1
ATOM 2003 N N . VAL A 1 259 ? -7.889 -7.432 9.756 1.00 97.75 259 VAL A N 1
ATOM 2004 C CA . VAL A 1 259 ? -6.948 -6.499 10.403 1.00 97.75 259 VAL A CA 1
ATOM 2005 C C . VAL A 1 259 ? -5.705 -7.234 10.907 1.00 97.75 259 VAL A C 1
ATOM 2007 O O . VAL A 1 259 ? -4.588 -6.811 10.602 1.00 97.75 259 VAL A O 1
ATOM 2010 N N . ALA A 1 260 ? -5.878 -8.361 11.603 1.00 96.44 260 ALA A N 1
ATOM 2011 C CA . ALA A 1 260 ? -4.779 -9.151 12.159 1.00 96.44 260 ALA A CA 1
ATOM 2012 C C . ALA A 1 260 ? -3.857 -9.755 11.087 1.00 96.44 260 ALA A C 1
ATOM 2014 O O . ALA A 1 260 ? -2.664 -9.928 11.332 1.00 96.44 260 ALA A O 1
ATOM 2015 N N . SER A 1 261 ? -4.381 -10.045 9.891 1.00 97.12 261 SER A N 1
ATOM 2016 C CA . SER A 1 261 ? -3.589 -10.552 8.762 1.00 97.12 261 SER A CA 1
ATOM 2017 C C . SER A 1 261 ? -2.705 -9.492 8.089 1.00 97.12 261 SER A C 1
ATOM 2019 O O . SER A 1 261 ? -1.865 -9.827 7.246 1.00 97.12 261 SER A O 1
ATOM 2021 N N . THR A 1 262 ? -2.873 -8.215 8.452 1.00 97.38 262 THR A N 1
ATOM 2022 C CA . THR A 1 262 ? -2.104 -7.110 7.876 1.00 97.38 262 THR A CA 1
ATOM 2023 C C . THR A 1 262 ? -0.617 -7.293 8.169 1.00 97.38 262 THR A C 1
ATOM 2025 O O . THR A 1 262 ? -0.174 -7.294 9.317 1.00 97.38 262 THR A O 1
ATOM 2028 N N . SER A 1 263 ? 0.164 -7.419 7.102 1.00 96.06 263 SER A N 1
ATOM 2029 C CA . SER A 1 263 ? 1.607 -7.636 7.129 1.00 96.06 263 SER A CA 1
ATOM 2030 C C . SER A 1 263 ? 2.314 -6.485 6.424 1.00 96.06 263 SER A C 1
ATOM 2032 O O . SER A 1 263 ? 1.953 -6.127 5.302 1.00 96.06 263 SER A O 1
ATOM 2034 N N . ILE A 1 264 ? 3.334 -5.911 7.067 1.00 94.00 264 ILE A N 1
ATOM 2035 C CA . ILE A 1 264 ? 4.098 -4.781 6.524 1.00 94.00 264 ILE A CA 1
ATOM 2036 C C . ILE A 1 264 ? 5.507 -5.251 6.180 1.00 94.00 264 ILE A C 1
ATOM 2038 O O . ILE A 1 264 ? 6.267 -5.695 7.043 1.00 94.00 264 ILE A O 1
ATOM 2042 N N . PHE A 1 265 ? 5.861 -5.115 4.911 1.00 90.88 265 PHE A N 1
ATOM 2043 C CA . PHE A 1 265 ? 7.125 -5.548 4.337 1.00 90.88 265 PHE A CA 1
ATOM 2044 C C . PHE A 1 265 ? 8.137 -4.393 4.349 1.00 90.88 265 PHE A C 1
ATOM 2046 O O . PHE A 1 265 ? 7.768 -3.217 4.333 1.00 90.88 265 PHE A O 1
ATOM 2053 N N . LYS A 1 266 ? 9.424 -4.732 4.466 1.00 82.25 266 LYS A N 1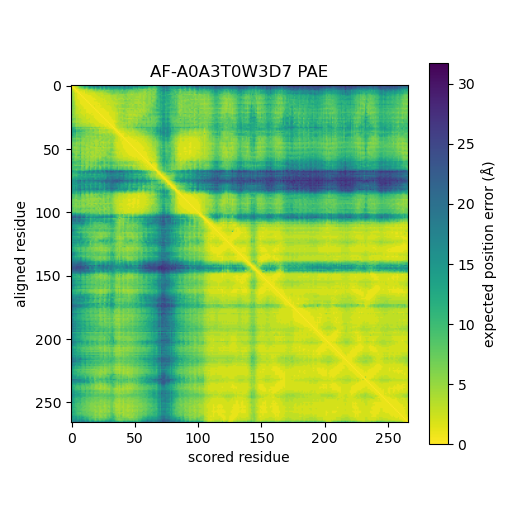
ATOM 2054 C CA . LYS A 1 266 ? 10.535 -3.769 4.458 1.00 82.25 266 LYS A CA 1
ATOM 2055 C C . LYS A 1 266 ? 11.075 -3.598 3.048 1.00 82.25 266 LYS A C 1
ATOM 2057 O O . LYS A 1 266 ? 11.217 -4.625 2.357 1.00 82.25 266 LYS A O 1
#

pLDDT: mean 87.77, std 11.62, range [46.59, 98.25]

Mean predicted aligned error: 7.83 Å

Solvent-accessible surface area (backbone atoms only — not comparable to full-atom values): 14897 Å² total; per-residue (Å²): 135,85,70,81,77,64,68,65,59,59,52,51,51,52,52,55,52,49,52,47,50,50,52,51,53,48,53,52,53,37,45,75,72,69,51,69,82,53,76,88,55,44,62,60,56,36,49,52,51,14,49,48,54,12,51,50,47,32,52,54,34,47,53,46,50,60,71,57,68,81,86,48,96,86,60,86,87,65,82,82,78,54,52,75,64,55,16,57,52,42,23,54,52,41,32,52,50,43,47,62,65,62,55,74,84,57,74,71,79,83,64,88,55,61,91,68,40,41,65,50,74,43,75,94,76,36,32,29,33,29,42,56,67,70,64,47,43,82,48,72,50,81,73,44,100,73,43,34,46,39,37,39,22,33,66,91,43,77,78,29,31,39,35,42,37,39,43,69,48,57,77,94,38,52,84,34,62,70,59,47,52,53,54,50,49,61,56,50,37,75,70,25,85,81,51,47,70,48,82,45,73,52,46,91,36,75,24,37,38,37,39,40,59,43,62,46,101,84,69,46,60,31,44,32,38,39,35,43,34,68,78,51,67,50,35,32,40,36,37,40,41,32,35,54,80,85,55,52,70,67,60,54,52,49,47,51,48,29,59,65,46,30,38,64,61,134